Protein AF-A0A936DM92-F1 (afdb_monomer)

Structure (mmCIF, N/CA/C/O backbone):
data_AF-A0A936DM92-F1
#
_entry.id   AF-A0A936DM92-F1
#
loop_
_atom_site.group_PDB
_atom_site.id
_atom_site.type_symbol
_atom_site.label_atom_id
_atom_site.label_alt_id
_atom_site.label_comp_id
_atom_site.label_asym_id
_atom_site.label_entity_id
_atom_site.label_seq_id
_atom_site.pdbx_PDB_ins_code
_atom_site.Cartn_x
_atom_site.Cartn_y
_atom_site.Cartn_z
_atom_site.occupancy
_atom_site.B_iso_or_equiv
_atom_site.auth_seq_id
_atom_site.auth_comp_id
_atom_site.auth_asym_id
_atom_site.auth_atom_id
_atom_site.pdbx_PDB_model_num
ATOM 1 N N . MET A 1 1 ? 24.536 22.255 -44.953 1.00 41.00 1 MET A N 1
ATOM 2 C CA . MET A 1 1 ? 23.413 22.570 -44.044 1.00 41.00 1 MET A CA 1
ATOM 3 C C . MET A 1 1 ? 23.860 22.148 -42.650 1.00 41.00 1 MET A C 1
ATOM 5 O O . MET A 1 1 ? 24.510 21.116 -42.560 1.00 41.00 1 MET A O 1
ATOM 9 N N . LEU A 1 2 ? 23.683 22.980 -41.617 1.00 44.44 2 LEU A N 1
ATOM 10 C CA . LEU A 1 2 ? 24.044 22.601 -40.241 1.00 44.44 2 LEU A CA 1
ATOM 11 C C . LEU A 1 2 ? 22.983 21.617 -39.736 1.00 44.44 2 LEU A C 1
ATOM 13 O O . LEU A 1 2 ? 21.836 22.037 -39.623 1.00 44.44 2 LEU A O 1
ATOM 17 N N . ASN A 1 3 ? 23.376 20.375 -39.448 1.00 45.12 3 ASN A N 1
ATOM 18 C CA . ASN A 1 3 ? 22.525 19.378 -38.795 1.00 45.12 3 ASN A CA 1
ATOM 19 C C . ASN A 1 3 ? 22.126 19.897 -37.393 1.00 45.12 3 ASN A C 1
ATOM 21 O O . ASN A 1 3 ? 23.000 20.327 -36.626 1.00 45.12 3 ASN A O 1
ATOM 25 N N . ARG A 1 4 ? 20.821 19.974 -37.097 1.00 56.22 4 ARG A N 1
ATOM 26 C CA . ARG A 1 4 ? 20.273 20.549 -35.854 1.00 56.22 4 ARG A CA 1
ATOM 27 C C . ARG A 1 4 ? 19.995 19.473 -34.794 1.00 56.22 4 ARG A C 1
ATOM 29 O O . ARG A 1 4 ? 19.846 18.294 -35.065 1.00 56.22 4 ARG A O 1
ATOM 36 N N . THR A 1 5 ? 19.961 19.901 -33.531 1.00 52.19 5 THR A N 1
ATOM 37 C CA . THR A 1 5 ? 19.959 19.028 -32.347 1.00 52.19 5 THR A CA 1
ATOM 38 C C . THR A 1 5 ? 18.769 18.065 -32.295 1.00 52.19 5 THR A C 1
ATOM 40 O O . THR A 1 5 ? 17.614 18.490 -32.323 1.00 52.19 5 THR A O 1
ATOM 43 N N . LYS A 1 6 ? 19.070 16.781 -32.091 1.00 58.41 6 LYS A N 1
ATOM 44 C CA . LYS A 1 6 ? 18.095 15.720 -31.813 1.00 58.41 6 LYS A CA 1
ATOM 45 C C . LYS A 1 6 ? 17.469 15.875 -30.433 1.00 58.41 6 LYS A C 1
ATOM 47 O O . LYS A 1 6 ? 18.137 16.295 -29.485 1.00 58.41 6 LYS A O 1
ATOM 52 N N . ARG A 1 7 ? 16.212 15.460 -30.287 1.00 66.31 7 ARG A N 1
ATOM 53 C CA . ARG A 1 7 ? 15.551 15.326 -28.983 1.00 66.31 7 ARG A CA 1
ATOM 54 C C . ARG A 1 7 ? 14.610 14.130 -29.004 1.00 66.31 7 ARG A C 1
ATOM 56 O O . ARG A 1 7 ? 13.912 13.945 -29.994 1.00 66.31 7 ARG A O 1
ATOM 63 N N . ILE A 1 8 ? 14.589 13.377 -27.907 1.00 73.31 8 ILE A N 1
ATOM 64 C CA . ILE A 1 8 ? 13.548 12.381 -27.650 1.00 73.31 8 ILE A CA 1
ATOM 65 C C . ILE A 1 8 ? 12.355 13.120 -27.017 1.00 73.31 8 ILE A C 1
ATOM 67 O O . ILE A 1 8 ? 12.545 13.859 -26.047 1.00 73.31 8 ILE A O 1
ATOM 71 N N . SER A 1 9 ? 11.168 13.044 -27.624 1.00 66.25 9 SER A N 1
ATOM 72 C CA . SER A 1 9 ? 9.986 13.841 -27.254 1.00 66.25 9 SER A CA 1
ATOM 73 C C . SER A 1 9 ? 9.069 13.181 -26.233 1.00 66.25 9 SER A C 1
ATOM 75 O O . SER A 1 9 ? 8.319 13.900 -25.569 1.00 66.25 9 SER A O 1
ATOM 77 N N . ASP A 1 10 ? 9.153 11.864 -26.071 1.00 74.56 10 ASP A N 1
ATOM 78 C CA . ASP A 1 10 ? 8.270 11.135 -25.172 1.00 74.56 10 ASP A CA 1
ATOM 79 C C . ASP A 1 10 ? 8.708 11.235 -23.712 1.00 74.56 10 ASP A C 1
ATOM 81 O O . ASP A 1 10 ? 9.889 11.141 -23.357 1.00 74.56 10 ASP A O 1
ATOM 85 N N . THR A 1 11 ? 7.726 11.447 -22.836 1.00 75.06 11 THR A N 1
ATOM 86 C CA . THR A 1 11 ? 7.963 11.512 -21.393 1.00 75.06 11 THR A CA 1
ATOM 87 C C . THR A 1 11 ? 7.985 10.088 -20.843 1.00 75.06 11 THR A C 1
ATOM 89 O O . THR A 1 11 ? 7.002 9.370 -21.022 1.00 75.06 11 THR A O 1
ATOM 92 N N . PRO A 1 12 ? 9.066 9.659 -20.168 1.00 76.38 12 PRO A N 1
ATOM 93 C CA . PRO A 1 12 ? 9.111 8.340 -19.558 1.00 76.38 12 PRO A CA 1
ATOM 94 C C . PRO A 1 12 ? 7.960 8.154 -18.563 1.00 76.38 12 PRO A C 1
ATOM 96 O O . PRO A 1 12 ? 7.578 9.122 -17.892 1.00 76.38 12 PRO A O 1
ATOM 99 N N . PRO A 1 13 ? 7.412 6.934 -18.434 1.00 76.50 13 PRO A N 1
ATOM 100 C CA . PRO A 1 13 ? 6.386 6.664 -17.441 1.00 76.50 13 PRO A CA 1
ATOM 101 C C . PRO A 1 13 ? 6.895 7.010 -16.040 1.00 76.50 13 PRO A C 1
ATOM 103 O O . PRO A 1 13 ? 8.040 6.727 -15.682 1.00 76.50 13 PRO A O 1
ATOM 106 N N . SER A 1 14 ? 6.029 7.649 -15.259 1.00 70.31 14 SER A N 1
ATOM 107 C CA . SER A 1 14 ? 6.288 8.040 -13.878 1.00 70.31 14 SER A CA 1
ATOM 108 C C . SER A 1 14 ? 5.458 7.191 -12.913 1.00 70.31 14 SER A C 1
ATOM 110 O O . SER A 1 14 ? 4.356 6.753 -13.244 1.00 70.31 14 SER A O 1
ATOM 112 N N . GLY A 1 15 ? 5.998 6.961 -11.715 1.00 73.81 15 GLY A N 1
ATOM 113 C CA . GLY A 1 15 ? 5.378 6.134 -10.676 1.00 73.81 15 GLY A CA 1
ATOM 114 C C . GLY A 1 15 ? 6.013 4.751 -10.525 1.00 73.81 15 GLY A C 1
ATOM 115 O O . GLY A 1 15 ? 6.900 4.365 -11.289 1.00 73.81 15 GLY A O 1
ATOM 116 N N . ASP A 1 16 ? 5.564 4.027 -9.500 1.00 84.06 16 ASP A N 1
ATOM 117 C CA . ASP A 1 16 ? 6.044 2.682 -9.196 1.00 84.06 16 ASP A CA 1
ATOM 118 C C . ASP A 1 16 ? 5.316 1.640 -10.054 1.00 84.06 16 ASP A C 1
ATOM 120 O O . ASP A 1 16 ? 4.086 1.630 -10.144 1.00 84.06 16 ASP A O 1
ATOM 124 N N . LEU A 1 17 ? 6.074 0.726 -10.655 1.00 88.44 17 LEU A N 1
ATOM 125 C CA . LEU A 1 17 ? 5.535 -0.462 -11.311 1.00 88.44 17 LEU A CA 1
ATOM 126 C C . LEU A 1 17 ? 5.456 -1.623 -10.319 1.00 88.44 17 LEU A C 1
ATOM 128 O O . LEU A 1 17 ? 6.343 -1.811 -9.488 1.00 88.44 17 LEU A O 1
ATOM 132 N N . ALA A 1 18 ? 4.424 -2.456 -10.440 1.00 89.50 18 ALA A N 1
ATOM 133 C CA . ALA A 1 18 ? 4.361 -3.698 -9.679 1.00 89.50 18 ALA A CA 1
ATOM 134 C C . ALA A 1 18 ? 5.354 -4.734 -10.245 1.00 89.50 18 ALA A C 1
ATOM 136 O O . ALA A 1 18 ? 5.605 -4.748 -11.462 1.00 89.50 18 ALA A O 1
ATOM 137 N N . PRO A 1 19 ? 5.882 -5.648 -9.411 1.00 91.62 19 PRO A N 1
ATOM 138 C CA . PRO A 1 19 ? 6.659 -6.776 -9.895 1.00 91.62 19 PRO A CA 1
ATOM 139 C C . PRO A 1 19 ? 5.907 -7.605 -10.949 1.00 91.62 19 PRO A C 1
ATOM 141 O O . PRO A 1 19 ? 4.721 -7.888 -10.793 1.00 91.62 19 PRO A O 1
ATOM 144 N N . GLY A 1 20 ? 6.599 -7.995 -12.019 1.00 90.62 20 GLY A N 1
ATOM 145 C CA . GLY A 1 20 ? 6.046 -8.753 -13.149 1.00 90.62 20 GLY A CA 1
ATOM 146 C C . GLY A 1 20 ? 5.310 -7.906 -14.195 1.00 90.62 20 GLY A C 1
ATOM 147 O O . GLY A 1 20 ? 4.727 -8.458 -15.126 1.00 90.62 20 GLY A O 1
ATOM 148 N N . SER A 1 21 ? 5.332 -6.576 -14.067 1.00 90.69 21 SER A N 1
ATOM 149 C CA . SER A 1 21 ? 4.809 -5.679 -15.101 1.00 90.69 21 SER A CA 1
ATOM 150 C C . SER A 1 21 ? 5.738 -5.643 -16.318 1.00 90.69 21 SER A C 1
ATOM 152 O O . SER A 1 21 ? 6.958 -5.780 -16.211 1.00 90.69 21 SER A O 1
ATOM 154 N N . LEU A 1 22 ? 5.160 -5.409 -17.495 1.00 91.56 22 LEU A N 1
ATOM 155 C CA . LEU A 1 22 ? 5.924 -5.087 -18.693 1.00 91.56 22 LEU A CA 1
ATOM 156 C C . LEU A 1 22 ? 5.933 -3.573 -18.880 1.00 91.56 22 LEU A C 1
ATOM 158 O O . LEU A 1 22 ? 4.911 -2.981 -19.223 1.00 91.56 22 LEU A O 1
ATOM 162 N N . LEU A 1 23 ? 7.098 -2.963 -18.700 1.00 92.25 23 LEU A N 1
ATOM 163 C CA . LEU A 1 23 ? 7.341 -1.602 -19.143 1.00 92.25 23 LEU A CA 1
ATOM 164 C C . LEU A 1 23 ? 7.446 -1.588 -20.670 1.00 92.25 23 LEU A C 1
ATOM 166 O O . LEU A 1 23 ? 8.255 -2.327 -21.237 1.00 92.25 23 LEU A O 1
ATOM 170 N N . ARG A 1 24 ? 6.662 -0.717 -21.308 1.00 92.38 24 ARG A N 1
ATOM 171 C CA . ARG A 1 24 ? 6.846 -0.290 -22.697 1.00 92.38 24 ARG A CA 1
ATOM 172 C C . ARG A 1 24 ? 7.080 1.208 -22.718 1.00 92.38 24 ARG A C 1
ATOM 174 O O . ARG A 1 24 ? 6.394 1.940 -22.005 1.00 92.38 24 ARG A O 1
ATOM 181 N N . TYR A 1 25 ? 8.044 1.642 -23.509 1.00 91.94 25 TYR A N 1
ATOM 182 C CA . TYR A 1 25 ? 8.341 3.052 -23.696 1.00 91.94 25 TYR A CA 1
ATOM 183 C C . TYR A 1 25 ? 8.743 3.280 -25.145 1.00 91.94 25 TYR A C 1
ATOM 185 O O . TYR A 1 25 ? 9.612 2.570 -25.641 1.00 91.94 25 TYR A O 1
ATOM 193 N N . ASP A 1 26 ? 8.107 4.238 -25.806 1.00 89.94 26 ASP A N 1
ATOM 194 C CA . ASP A 1 26 ? 8.439 4.590 -27.179 1.00 89.94 26 ASP A CA 1
ATOM 195 C C . ASP A 1 26 ? 9.429 5.754 -27.172 1.00 89.94 26 ASP A C 1
ATOM 197 O O . ASP A 1 26 ? 9.157 6.830 -26.638 1.00 89.94 26 ASP A O 1
ATOM 201 N N . ALA A 1 27 ? 10.636 5.520 -27.676 1.00 89.62 27 ALA A N 1
ATOM 202 C CA . ALA A 1 27 ? 11.654 6.553 -27.741 1.00 89.62 27 ALA A CA 1
ATOM 203 C C . ALA A 1 27 ? 11.490 7.352 -29.036 1.00 89.62 27 ALA A C 1
ATOM 205 O O . ALA A 1 27 ? 12.261 7.181 -29.972 1.00 89.62 27 ALA A O 1
ATOM 206 N N . ASP A 1 28 ? 10.528 8.268 -29.074 1.00 86.00 28 ASP A N 1
ATOM 207 C CA . ASP A 1 28 ? 10.310 9.107 -30.252 1.00 86.00 28 ASP A CA 1
ATOM 208 C C . ASP A 1 28 ? 11.397 10.175 -30.388 1.00 86.00 28 ASP A C 1
ATOM 210 O O . ASP A 1 28 ? 11.374 11.194 -29.694 1.00 86.00 28 ASP A O 1
ATOM 214 N N . ALA A 1 29 ? 12.364 9.975 -31.285 1.00 88.31 29 ALA A N 1
ATOM 215 C CA . ALA A 1 29 ? 13.338 11.001 -31.638 1.00 88.31 29 ALA A CA 1
ATOM 216 C C . ALA A 1 29 ? 12.956 11.731 -32.931 1.00 88.31 29 ALA A C 1
ATOM 218 O O . ALA A 1 29 ? 12.557 11.128 -33.923 1.00 88.31 29 ALA A O 1
ATOM 219 N N . ILE A 1 30 ? 13.142 13.051 -32.931 1.00 82.38 30 ILE A N 1
ATOM 220 C CA . ILE A 1 30 ? 12.912 13.893 -34.108 1.00 82.38 30 ILE A CA 1
ATOM 221 C C . ILE A 1 30 ? 14.258 14.355 -34.660 1.00 82.38 30 ILE A C 1
ATOM 223 O O . ILE A 1 30 ? 15.052 14.974 -33.942 1.00 82.38 30 ILE A O 1
ATOM 227 N N . ASP A 1 31 ? 14.478 14.082 -35.943 1.00 84.62 31 ASP A N 1
ATOM 228 C CA . ASP A 1 31 ? 15.549 14.663 -36.742 1.00 84.62 31 ASP A CA 1
ATOM 229 C C . ASP A 1 31 ? 14.972 15.740 -37.685 1.00 84.62 31 ASP A C 1
ATOM 231 O O . ASP A 1 31 ? 14.107 15.420 -38.504 1.00 84.62 31 ASP A O 1
ATOM 235 N N . PRO A 1 32 ? 15.376 17.018 -37.566 1.00 81.62 32 PRO A N 1
ATOM 236 C CA . PRO A 1 32 ? 14.839 18.101 -38.398 1.00 81.62 32 PRO A CA 1
ATOM 237 C C . PRO A 1 32 ? 15.129 17.963 -39.897 1.00 81.62 32 PRO A C 1
ATOM 239 O O . PRO A 1 32 ? 14.405 18.533 -40.716 1.00 81.62 32 PRO A O 1
ATOM 242 N N . GLU A 1 33 ? 16.192 17.249 -40.250 1.00 87.06 33 GLU A N 1
ATOM 243 C CA . GLU A 1 33 ? 16.644 17.002 -41.613 1.00 87.06 33 GLU A CA 1
ATOM 244 C C . GLU A 1 33 ? 15.980 15.757 -42.232 1.00 87.06 33 GLU A C 1
ATOM 246 O O . GLU A 1 33 ? 15.996 15.596 -43.454 1.00 87.06 33 GLU A O 1
ATOM 251 N N . GLY A 1 34 ? 15.316 14.937 -41.411 1.00 82.88 34 GLY A N 1
ATOM 252 C CA . GLY A 1 34 ? 14.619 13.719 -41.820 1.00 82.88 34 GLY A CA 1
ATOM 253 C C . GLY A 1 34 ? 15.540 12.510 -41.981 1.00 82.88 34 GLY A C 1
ATOM 254 O O . GLY A 1 34 ? 15.155 11.542 -42.641 1.00 82.88 34 GLY A O 1
ATOM 255 N N . ASP A 1 35 ? 16.745 12.555 -41.406 1.00 88.25 35 ASP A N 1
ATOM 256 C CA . ASP A 1 35 ? 17.675 11.433 -41.419 1.00 88.25 35 ASP A CA 1
ATOM 257 C C . ASP A 1 35 ? 17.122 10.244 -40.623 1.00 88.25 35 ASP A C 1
ATOM 259 O O . ASP A 1 35 ? 16.449 10.393 -39.600 1.00 88.25 35 ASP A O 1
ATOM 263 N N . VAL A 1 36 ? 17.460 9.029 -41.072 1.00 88.62 36 VAL A N 1
ATOM 264 C CA . VAL A 1 36 ? 17.125 7.802 -40.339 1.00 88.62 36 VAL A CA 1
ATOM 265 C C . VAL A 1 36 ? 17.818 7.819 -38.979 1.00 88.62 36 VAL A C 1
ATOM 267 O O . VAL A 1 36 ? 19.028 8.046 -38.880 1.00 88.62 36 VAL A O 1
ATOM 270 N N . ILE A 1 37 ? 17.042 7.524 -37.940 1.00 92.50 37 ILE A N 1
ATOM 271 C CA . ILE A 1 37 ? 17.512 7.428 -36.563 1.00 92.50 37 ILE A CA 1
ATOM 272 C C . ILE A 1 37 ? 17.623 5.956 -36.175 1.00 92.50 37 ILE A C 1
ATOM 274 O O . ILE A 1 37 ? 16.747 5.151 -36.477 1.00 92.50 37 ILE A O 1
ATOM 278 N N . SER A 1 38 ? 18.712 5.619 -35.491 1.00 95.12 38 SER A N 1
ATOM 279 C CA . SER A 1 38 ? 18.924 4.325 -34.851 1.00 95.12 38 SER A CA 1
ATOM 280 C C . SER A 1 38 ? 18.929 4.467 -33.331 1.00 95.12 38 SER A C 1
ATOM 282 O O . SER A 1 38 ? 19.507 5.416 -32.788 1.00 95.12 38 SER A O 1
ATOM 284 N N . TYR A 1 39 ? 18.308 3.511 -32.645 1.00 96.19 39 TYR A N 1
ATOM 285 C CA . TYR A 1 39 ? 18.178 3.503 -31.189 1.00 96.19 39 TYR A CA 1
ATOM 286 C C . TYR A 1 39 ? 19.064 2.443 -30.537 1.00 96.19 39 TYR A C 1
ATOM 288 O O . TYR A 1 39 ? 19.290 1.360 -31.075 1.00 96.19 39 TYR A O 1
ATOM 296 N N . SER A 1 40 ? 19.587 2.755 -29.351 1.00 97.12 40 SER A N 1
ATOM 297 C CA . SER A 1 40 ? 20.397 1.826 -28.556 1.00 97.12 40 SER A CA 1
ATOM 298 C C . SER A 1 40 ? 20.279 2.112 -27.059 1.00 97.12 40 SER A C 1
ATOM 300 O O . SER A 1 40 ? 20.030 3.247 -26.651 1.00 97.12 40 SER A O 1
ATOM 302 N N . LEU A 1 41 ? 20.489 1.085 -26.234 1.00 97.19 41 LEU A N 1
ATOM 303 C CA . LEU A 1 41 ? 20.583 1.222 -24.780 1.00 97.19 41 LEU A CA 1
ATOM 304 C C . LEU A 1 41 ? 22.038 1.487 -24.382 1.00 97.19 41 LEU A C 1
ATOM 306 O O . LEU A 1 41 ? 22.922 0.686 -24.675 1.00 97.19 41 LEU A O 1
ATOM 310 N N . LEU A 1 42 ? 22.280 2.598 -23.689 1.00 96.75 42 LEU A N 1
ATOM 311 C CA . LEU A 1 42 ? 23.578 2.914 -23.081 1.00 96.75 42 LEU A CA 1
ATOM 312 C C . LEU A 1 42 ? 23.709 2.322 -21.677 1.00 96.75 42 LEU A C 1
ATOM 314 O O . LEU A 1 42 ? 24.793 1.933 -21.252 1.00 96.75 42 LEU A O 1
ATOM 318 N N . SER A 1 43 ? 22.599 2.280 -20.947 1.00 95.12 43 SER A N 1
ATOM 319 C CA . SER A 1 43 ? 22.494 1.670 -19.628 1.00 95.12 43 SER A CA 1
ATOM 320 C C . SER A 1 43 ? 21.089 1.121 -19.486 1.00 95.12 43 SER A C 1
ATOM 322 O O . SER A 1 43 ? 20.127 1.820 -19.801 1.00 95.12 43 SER A O 1
ATOM 324 N N . ALA A 1 44 ? 20.963 -0.132 -19.071 1.00 95.06 44 ALA A N 1
ATOM 325 C CA . ALA A 1 44 ? 19.670 -0.748 -18.853 1.00 95.06 44 ALA A CA 1
ATOM 326 C C . ALA A 1 44 ? 19.804 -1.946 -17.904 1.00 95.06 44 ALA A C 1
ATOM 328 O O . ALA A 1 44 ? 20.871 -2.568 -17.845 1.00 95.06 44 ALA A O 1
ATOM 329 N N . PRO A 1 45 ? 18.737 -2.292 -17.169 1.00 94.50 45 PRO A N 1
ATOM 330 C CA . PRO A 1 45 ? 18.691 -3.532 -16.413 1.00 94.50 45 PRO A CA 1
ATOM 331 C C . PRO A 1 45 ? 18.756 -4.761 -17.324 1.00 94.50 45 PRO A C 1
ATOM 333 O O . PRO A 1 45 ? 18.397 -4.719 -18.503 1.00 94.50 45 PRO A O 1
ATOM 336 N N . ALA A 1 46 ? 19.188 -5.888 -16.755 1.00 91.94 46 ALA A N 1
ATOM 337 C CA . ALA A 1 46 ? 19.194 -7.161 -17.464 1.00 91.94 46 ALA A CA 1
ATOM 338 C C . ALA A 1 46 ? 17.778 -7.515 -17.955 1.00 91.94 46 ALA A C 1
ATOM 340 O O . ALA A 1 46 ? 16.815 -7.446 -17.194 1.00 91.94 46 ALA A O 1
ATOM 341 N N . GLY A 1 47 ? 17.665 -7.904 -19.228 1.00 89.94 47 GLY A N 1
ATOM 342 C CA . GLY A 1 47 ? 16.386 -8.247 -19.857 1.00 89.94 47 GLY A CA 1
ATOM 343 C C . GLY A 1 47 ? 15.608 -7.062 -20.438 1.00 89.94 47 GLY A C 1
ATOM 344 O O . GLY A 1 47 ? 14.537 -7.280 -20.998 1.00 89.94 47 GLY A O 1
ATOM 345 N N . ALA A 1 48 ? 16.124 -5.833 -20.344 1.00 96.00 48 ALA A N 1
ATOM 346 C CA . ALA A 1 48 ? 15.622 -4.727 -21.150 1.00 96.00 48 ALA A CA 1
ATOM 347 C C . ALA A 1 48 ? 16.095 -4.856 -22.605 1.00 96.00 48 ALA A C 1
ATOM 349 O O . ALA A 1 48 ? 17.216 -5.296 -22.874 1.00 96.00 48 ALA A O 1
ATOM 350 N N . SER A 1 49 ? 15.252 -4.441 -23.543 1.00 97.00 49 SER A N 1
ATOM 351 C CA . SER A 1 49 ? 15.574 -4.386 -24.968 1.00 97.00 49 SER A CA 1
ATOM 352 C C . SER A 1 49 ? 14.994 -3.126 -25.597 1.00 97.00 49 SER A C 1
ATOM 354 O O . SER A 1 49 ? 14.067 -2.537 -25.044 1.00 97.00 49 SER A O 1
ATOM 356 N N . ILE A 1 50 ? 15.558 -2.701 -26.725 1.00 97.56 50 ILE A N 1
ATOM 357 C CA . ILE A 1 50 ? 15.017 -1.619 -27.546 1.00 97.56 50 ILE A CA 1
ATOM 358 C C . ILE A 1 50 ? 15.062 -2.044 -29.008 1.00 97.56 50 ILE A C 1
ATOM 360 O O . ILE A 1 50 ? 16.070 -2.603 -29.453 1.00 97.56 50 ILE A O 1
ATOM 364 N N . ASP A 1 51 ? 13.988 -1.798 -29.748 1.00 97.44 51 ASP A N 1
ATOM 365 C CA . ASP A 1 51 ? 14.013 -1.934 -31.198 1.00 97.44 51 ASP A CA 1
ATOM 366 C C . ASP A 1 51 ? 14.827 -0.780 -31.797 1.00 97.44 51 ASP A C 1
ATOM 368 O O . ASP A 1 51 ? 14.543 0.398 -31.576 1.00 97.44 51 ASP A O 1
ATOM 372 N N . ALA A 1 52 ? 15.874 -1.117 -32.550 1.00 96.12 52 ALA A N 1
ATOM 373 C CA . ALA A 1 52 ? 16.809 -0.130 -33.079 1.00 96.12 52 ALA A CA 1
ATOM 374 C C . ALA A 1 52 ? 16.204 0.781 -34.161 1.00 96.12 52 ALA A C 1
ATOM 376 O O . ALA A 1 52 ? 16.814 1.799 -34.474 1.00 96.12 52 ALA A O 1
ATOM 377 N N . THR A 1 53 ? 15.053 0.422 -34.736 1.00 93.88 53 THR A N 1
ATOM 378 C CA . THR A 1 53 ? 14.383 1.163 -35.815 1.00 93.88 53 THR A CA 1
ATOM 379 C C . THR A 1 53 ? 13.177 1.933 -35.298 1.00 93.88 53 THR A C 1
ATOM 381 O O . THR A 1 53 ? 12.997 3.088 -35.672 1.00 93.88 53 THR A O 1
ATOM 384 N N . THR A 1 54 ? 12.353 1.308 -34.453 1.00 92.06 54 THR A N 1
ATOM 385 C CA . THR A 1 54 ? 11.137 1.952 -33.935 1.00 92.06 54 THR A CA 1
ATOM 386 C C . THR A 1 54 ? 11.392 2.760 -32.673 1.00 92.06 54 THR A C 1
ATOM 388 O O . THR A 1 54 ? 10.669 3.710 -32.435 1.00 92.06 54 THR A O 1
ATOM 391 N N . GLY A 1 55 ? 12.423 2.427 -31.889 1.00 93.19 55 GLY A N 1
ATOM 392 C CA . GLY A 1 55 ? 12.646 3.045 -30.582 1.00 93.19 55 GLY A CA 1
ATOM 393 C C . GLY A 1 55 ? 11.818 2.415 -29.460 1.00 93.19 55 GLY A C 1
ATOM 394 O O . GLY A 1 55 ? 11.923 2.859 -28.317 1.00 93.19 55 GLY A O 1
ATOM 395 N N . GLU A 1 56 ? 11.062 1.346 -29.741 1.00 94.69 56 GLU A N 1
ATOM 396 C CA . GLU A 1 56 ? 10.249 0.668 -28.732 1.00 94.69 56 GLU A CA 1
ATOM 397 C C . GLU A 1 56 ? 11.145 -0.056 -27.715 1.00 94.69 56 GLU A C 1
ATOM 399 O O . GLU A 1 56 ? 11.747 -1.097 -27.996 1.00 94.69 56 GLU A O 1
ATOM 404 N N . LEU A 1 57 ? 11.219 0.493 -26.505 1.00 95.25 57 LEU A N 1
ATOM 405 C CA . LEU A 1 57 ? 11.849 -0.118 -25.346 1.00 95.25 57 LEU A CA 1
ATOM 406 C C . LEU A 1 57 ? 10.866 -1.049 -24.639 1.00 95.25 57 LEU A C 1
ATOM 408 O O . LEU A 1 57 ? 9.737 -0.670 -24.325 1.00 95.25 57 LEU A O 1
ATOM 412 N N . THR A 1 58 ? 11.339 -2.243 -24.283 1.00 95.62 58 THR A N 1
ATOM 413 C CA . THR A 1 58 ? 10.614 -3.182 -23.423 1.00 95.62 58 THR A CA 1
ATOM 414 C C . THR A 1 58 ? 11.472 -3.641 -22.250 1.00 95.62 58 THR A C 1
ATOM 416 O O . THR A 1 58 ? 12.668 -3.898 -22.398 1.00 95.62 58 THR A O 1
ATOM 419 N N . PHE A 1 59 ? 10.868 -3.763 -21.066 1.00 95.00 59 PHE A N 1
ATOM 420 C CA . PHE A 1 59 ? 11.540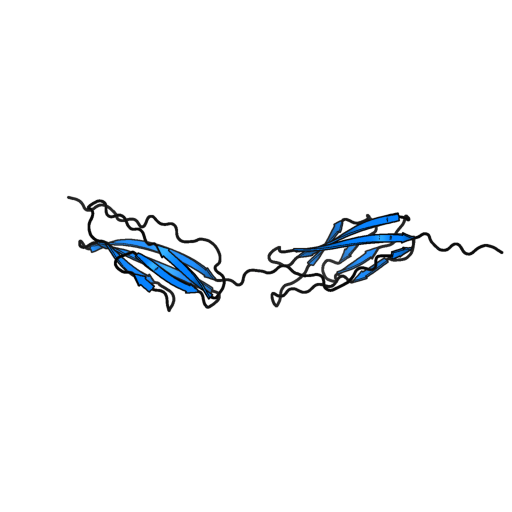 -4.283 -19.874 1.00 95.00 59 PHE A CA 1
ATOM 421 C C . PHE A 1 59 ? 10.555 -4.988 -18.927 1.00 95.00 59 PHE A C 1
ATOM 423 O O . PHE A 1 59 ? 9.529 -4.426 -18.554 1.00 95.00 59 PHE A O 1
ATOM 430 N N . GLN A 1 60 ? 10.871 -6.224 -18.528 1.00 93.88 60 GLN A N 1
ATOM 431 C CA . GLN A 1 60 ? 10.082 -7.013 -17.571 1.00 93.88 60 GLN A CA 1
ATOM 432 C C . GLN A 1 60 ? 10.534 -6.729 -16.130 1.00 93.88 60 GLN A C 1
ATOM 434 O O . GLN A 1 60 ? 11.647 -7.089 -15.741 1.00 93.88 60 GLN A O 1
ATOM 439 N N . THR A 1 61 ? 9.669 -6.128 -15.313 1.00 91.94 61 THR A N 1
ATOM 440 C CA . THR A 1 61 ? 9.987 -5.670 -13.951 1.00 91.94 61 THR A CA 1
ATOM 441 C C . THR A 1 61 ? 9.823 -6.773 -12.906 1.00 91.94 61 THR A C 1
ATOM 443 O O . THR A 1 61 ? 9.057 -6.642 -11.963 1.00 91.94 61 THR A O 1
ATOM 446 N N . ASN A 1 62 ? 10.502 -7.910 -13.056 1.00 89.44 62 ASN A N 1
ATOM 447 C CA . ASN A 1 62 ? 10.247 -9.090 -12.209 1.00 89.44 62 ASN A CA 1
ATOM 448 C C . ASN A 1 62 ? 10.649 -8.932 -10.735 1.00 89.44 62 ASN A C 1
ATOM 450 O O . ASN A 1 62 ? 10.155 -9.675 -9.887 1.00 89.44 62 ASN A O 1
ATOM 454 N N . THR A 1 63 ? 11.557 -8.008 -10.422 1.00 91.12 63 THR A N 1
ATOM 455 C CA . THR A 1 63 ? 12.058 -7.802 -9.062 1.00 91.12 63 THR A CA 1
ATOM 456 C C . THR A 1 63 ? 11.829 -6.371 -8.592 1.00 91.12 63 THR A C 1
ATOM 458 O O . THR A 1 63 ? 11.763 -5.438 -9.385 1.00 91.12 63 THR A O 1
ATOM 461 N N . VAL A 1 64 ? 11.652 -6.218 -7.278 1.00 92.25 64 VAL A N 1
ATOM 462 C CA . VAL A 1 64 ? 11.571 -4.909 -6.621 1.00 92.25 64 VAL A CA 1
ATOM 463 C C . VAL A 1 64 ? 12.937 -4.236 -6.699 1.00 92.25 64 VAL A C 1
ATOM 465 O O . VAL A 1 64 ? 13.963 -4.879 -6.466 1.00 92.25 64 VAL A O 1
ATOM 468 N N . GLY A 1 65 ? 12.951 -2.940 -6.989 1.00 92.19 65 GLY A N 1
ATOM 469 C CA . GLY A 1 65 ? 14.180 -2.167 -7.071 1.00 92.19 65 GLY A CA 1
ATOM 470 C C . GLY A 1 65 ? 14.022 -0.872 -7.851 1.00 92.19 65 GLY A C 1
ATOM 471 O O . GLY A 1 65 ? 12.984 -0.596 -8.445 1.00 92.19 65 GLY A O 1
ATOM 472 N N . LEU A 1 66 ? 15.092 -0.083 -7.851 1.00 93.19 66 LEU A N 1
ATOM 473 C CA . LEU A 1 66 ? 15.213 1.106 -8.682 1.00 93.19 66 LEU A CA 1
ATOM 474 C C . LEU A 1 66 ? 16.124 0.787 -9.869 1.00 93.19 66 LEU A C 1
ATOM 476 O O . LEU A 1 66 ? 17.273 0.384 -9.682 1.00 93.19 66 LEU A O 1
ATOM 480 N N . TYR A 1 67 ? 15.617 0.979 -11.082 1.00 93.62 67 TYR A N 1
ATOM 481 C CA . TYR A 1 67 ? 16.325 0.676 -12.321 1.00 93.62 67 TYR A CA 1
ATOM 482 C C . TYR A 1 67 ? 16.600 1.944 -13.106 1.00 93.62 67 TYR A C 1
ATOM 484 O O . TYR A 1 67 ? 15.690 2.727 -13.360 1.00 93.62 67 TYR A O 1
ATOM 492 N N . THR A 1 68 ? 17.841 2.119 -13.541 1.00 94.31 68 THR A N 1
ATOM 493 C CA . THR A 1 68 ? 18.226 3.221 -14.423 1.00 94.31 68 THR A CA 1
ATOM 494 C C . THR A 1 68 ? 18.233 2.738 -15.864 1.00 94.31 68 THR A C 1
ATOM 496 O O . THR A 1 68 ? 18.826 1.702 -16.172 1.00 94.31 68 THR A O 1
ATOM 499 N N . LEU A 1 69 ? 17.597 3.505 -16.745 1.00 94.81 69 LEU A N 1
ATOM 500 C CA . LEU A 1 69 ? 17.616 3.302 -18.186 1.00 94.81 69 LEU A CA 1
ATOM 501 C C . LEU A 1 69 ? 18.172 4.550 -18.867 1.00 94.81 69 LEU A C 1
ATOM 503 O O . LEU A 1 69 ? 17.921 5.674 -18.437 1.00 94.81 69 LEU A O 1
ATOM 507 N N . SER A 1 70 ? 18.949 4.345 -19.922 1.00 95.50 70 SER A N 1
ATOM 508 C CA . SER A 1 70 ? 19.515 5.403 -20.748 1.00 95.50 70 SER A CA 1
ATOM 509 C C . SER A 1 70 ? 19.473 4.976 -22.205 1.00 95.50 70 SER A C 1
ATOM 511 O O . SER A 1 70 ? 20.091 3.977 -22.584 1.00 95.50 70 SER A O 1
ATOM 513 N N . ILE A 1 71 ? 18.723 5.726 -23.005 1.00 95.44 71 ILE A N 1
ATOM 514 C CA . ILE A 1 71 ? 18.497 5.480 -24.427 1.00 95.44 71 ILE A CA 1
ATOM 515 C C . ILE A 1 71 ? 19.287 6.506 -25.225 1.00 95.44 71 ILE A C 1
ATOM 517 O O . ILE A 1 71 ? 19.310 7.689 -24.883 1.00 95.44 71 ILE A O 1
ATOM 521 N N . ARG A 1 72 ? 19.908 6.054 -26.313 1.00 95.31 72 ARG A N 1
ATOM 522 C CA . ARG A 1 72 ? 20.564 6.901 -27.305 1.00 95.31 72 ARG A CA 1
ATOM 523 C C . ARG A 1 72 ? 19.858 6.784 -28.646 1.00 95.31 72 ARG A C 1
ATOM 525 O O . ARG A 1 72 ? 19.718 5.677 -29.155 1.00 95.31 72 ARG A O 1
ATOM 532 N N . ALA A 1 73 ? 19.533 7.934 -29.226 1.00 95.00 73 ALA A N 1
ATOM 533 C CA . ALA A 1 73 ? 19.093 8.096 -30.607 1.00 95.00 73 ALA A CA 1
ATOM 534 C C . ALA A 1 73 ? 20.250 8.678 -31.435 1.00 95.00 73 ALA A C 1
AT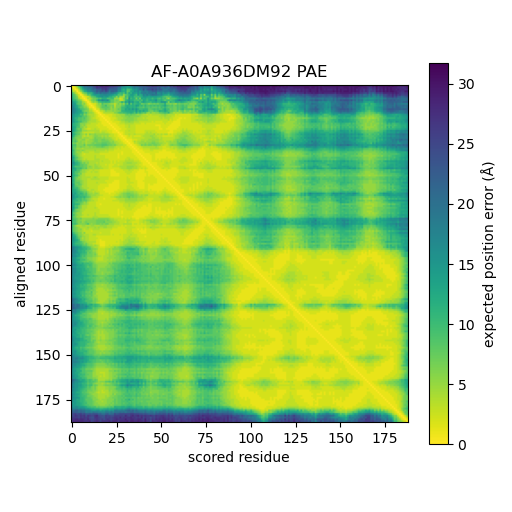OM 536 O O . ALA A 1 73 ? 20.782 9.728 -31.071 1.00 95.00 73 ALA A O 1
ATOM 537 N N . LEU A 1 74 ? 20.663 8.002 -32.508 1.00 94.00 74 LEU A N 1
ATOM 538 C CA . LEU A 1 74 ? 21.823 8.326 -33.350 1.00 94.00 74 LEU A CA 1
ATOM 539 C C . LEU A 1 74 ? 21.405 8.432 -34.823 1.00 94.00 74 LEU A C 1
ATOM 541 O O . LEU A 1 74 ? 20.766 7.510 -35.321 1.00 94.00 74 LEU A O 1
ATOM 545 N N . ASP A 1 75 ? 21.803 9.492 -35.533 1.00 91.94 75 ASP A N 1
ATOM 546 C CA . ASP A 1 75 ? 21.640 9.542 -36.999 1.00 91.94 75 ASP A CA 1
ATOM 5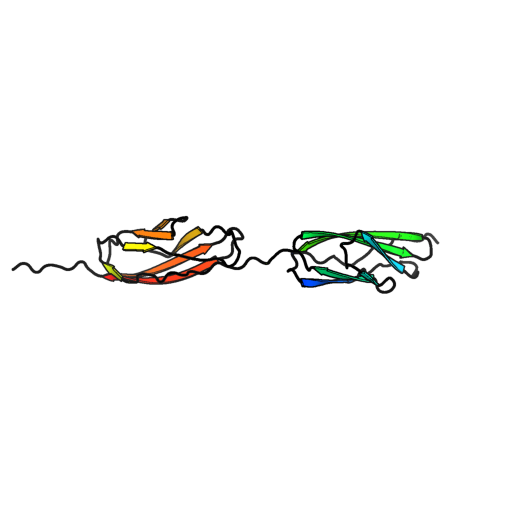47 C C . ASP A 1 75 ? 22.811 8.946 -37.775 1.00 91.94 75 ASP A C 1
ATOM 549 O O . ASP A 1 75 ? 23.887 8.663 -37.243 1.00 91.94 75 ASP A O 1
ATOM 553 N N . ALA A 1 76 ? 22.598 8.847 -39.086 1.00 87.88 76 ALA A N 1
ATOM 554 C CA . ALA A 1 76 ? 23.595 8.481 -40.076 1.00 87.88 76 ALA A CA 1
ATOM 555 C C . ALA A 1 76 ? 24.831 9.407 -40.122 1.00 87.88 76 ALA A C 1
ATOM 557 O O . ALA A 1 76 ? 25.872 8.988 -40.630 1.00 87.88 76 ALA A O 1
ATOM 558 N N . THR A 1 77 ? 24.758 10.639 -39.604 1.00 88.44 77 THR A N 1
ATOM 559 C CA . THR A 1 77 ? 25.883 11.595 -39.588 1.00 88.44 77 THR A CA 1
ATOM 560 C C . THR A 1 77 ? 26.746 11.502 -38.325 1.00 88.44 77 THR A C 1
ATOM 562 O O . THR A 1 77 ? 27.841 12.065 -38.281 1.00 88.44 77 THR A O 1
ATOM 565 N N . GLY A 1 78 ? 26.285 10.771 -37.307 1.00 86.88 78 GLY A N 1
ATOM 566 C CA . GLY A 1 78 ? 26.977 10.559 -36.040 1.00 86.88 78 GLY A CA 1
ATOM 567 C C . GLY A 1 78 ? 26.503 11.440 -34.878 1.00 86.88 78 GLY A C 1
ATOM 568 O O . GLY A 1 78 ? 27.019 11.282 -33.767 1.00 86.88 78 GLY A O 1
ATOM 569 N N . LEU A 1 79 ? 25.533 12.341 -35.078 1.00 90.19 79 LEU A N 1
ATOM 570 C CA . LEU A 1 79 ? 24.961 13.130 -33.983 1.00 90.19 79 LEU A CA 1
ATOM 571 C C . LEU A 1 79 ? 23.995 12.281 -33.158 1.00 90.19 79 LEU A C 1
ATOM 573 O O . LEU A 1 79 ? 23.235 11.474 -33.694 1.00 90.19 79 LEU A O 1
ATOM 577 N N . SER A 1 80 ? 23.986 12.486 -31.838 1.00 91.31 80 SER A N 1
ATOM 578 C CA . SER A 1 80 ? 23.084 11.749 -30.953 1.00 91.31 80 SER A CA 1
ATOM 579 C C . SER A 1 80 ? 22.437 12.581 -29.859 1.00 91.31 80 SER A C 1
ATOM 581 O O . SER A 1 80 ? 23.062 13.489 -29.315 1.00 91.31 80 SER A O 1
ATOM 583 N N . ALA A 1 81 ? 21.219 12.186 -29.490 1.00 91.75 81 ALA A N 1
ATOM 584 C CA . ALA A 1 81 ? 20.550 12.578 -28.255 1.00 91.75 81 ALA A CA 1
ATOM 585 C C . ALA A 1 81 ? 20.524 11.407 -27.272 1.00 91.75 81 ALA A C 1
ATOM 587 O O . ALA A 1 81 ? 20.500 10.244 -27.677 1.00 91.75 81 ALA A O 1
ATOM 588 N N . VAL A 1 82 ? 20.521 11.732 -25.980 1.00 92.50 82 VAL A N 1
ATOM 589 C CA . VAL A 1 82 ? 20.433 10.758 -24.892 1.00 92.50 82 VAL A CA 1
ATOM 590 C C . VAL A 1 82 ? 19.326 11.175 -23.937 1.00 92.50 82 VAL A C 1
ATOM 592 O O . VAL A 1 82 ? 19.248 12.345 -23.561 1.00 92.50 82 VAL A O 1
ATOM 595 N N . GLN A 1 83 ? 18.511 10.213 -23.516 1.00 91.62 83 GLN A N 1
ATOM 596 C CA . GLN A 1 83 ? 17.528 10.395 -22.456 1.00 91.62 83 GLN A CA 1
ATOM 597 C C . GLN A 1 83 ? 17.701 9.303 -21.413 1.00 91.62 83 GLN A C 1
ATOM 599 O O . GLN A 1 83 ? 17.676 8.113 -21.725 1.00 91.62 83 GLN A O 1
ATOM 604 N N . GLY A 1 84 ? 17.896 9.734 -20.170 1.00 91.88 84 GLY A N 1
ATOM 605 C CA . GLY A 1 84 ? 17.974 8.859 -19.013 1.00 91.88 84 GLY A CA 1
ATOM 606 C C . GLY A 1 84 ? 16.752 9.021 -18.125 1.00 91.88 84 GLY A C 1
ATOM 607 O O . GLY A 1 84 ? 16.247 10.133 -17.960 1.00 91.88 84 GLY A O 1
ATOM 608 N N . PHE A 1 85 ? 16.300 7.922 -17.536 1.00 92.44 85 PHE A N 1
ATOM 609 C CA . PHE A 1 85 ? 15.232 7.916 -16.545 1.00 92.44 85 PHE A CA 1
ATOM 610 C C . PHE A 1 85 ? 15.378 6.739 -15.586 1.00 92.44 85 PHE A C 1
ATOM 612 O O . PHE A 1 85 ? 16.137 5.797 -15.825 1.00 92.44 85 PHE A O 1
ATOM 619 N N . THR A 1 86 ? 14.651 6.815 -14.477 1.00 93.00 86 THR A N 1
ATOM 620 C CA . THR A 1 86 ? 14.589 5.751 -13.481 1.00 93.00 86 THR A CA 1
ATOM 621 C C . THR A 1 86 ? 13.193 5.166 -13.416 1.00 93.00 86 THR A C 1
ATOM 623 O O . THR A 1 86 ? 12.211 5.903 -13.449 1.00 93.00 86 THR A O 1
ATOM 626 N N . VAL A 1 87 ? 13.124 3.853 -13.258 1.00 91.94 87 VAL A N 1
ATOM 627 C CA . VAL A 1 87 ? 11.894 3.097 -13.045 1.00 91.94 87 VAL A CA 1
ATOM 628 C C . VAL A 1 87 ? 11.979 2.479 -11.665 1.00 91.94 87 VAL A C 1
ATOM 630 O O . VAL A 1 87 ? 12.895 1.707 -11.379 1.00 91.94 87 VAL A O 1
ATOM 633 N N . SER A 1 88 ? 11.042 2.846 -10.804 1.00 91.81 88 SER A N 1
ATOM 634 C CA . SER A 1 88 ? 10.888 2.229 -9.496 1.00 91.81 88 SER A CA 1
ATOM 635 C C . SER A 1 88 ? 9.921 1.059 -9.629 1.00 91.81 88 SER A C 1
ATOM 637 O O . SER A 1 88 ? 8.870 1.175 -10.257 1.00 91.81 88 SER A O 1
ATOM 639 N N . VAL A 1 89 ? 10.304 -0.092 -9.092 1.00 92.31 89 VAL A N 1
ATOM 640 C CA . VAL A 1 89 ? 9.464 -1.283 -9.024 1.00 92.31 89 VAL A CA 1
ATOM 641 C C . VAL A 1 89 ? 9.261 -1.592 -7.558 1.00 92.31 89 VAL A C 1
ATOM 643 O O . VAL A 1 89 ? 10.222 -1.905 -6.855 1.00 92.31 89 VAL A O 1
ATOM 646 N N . ALA A 1 90 ? 8.021 -1.507 -7.099 1.00 90.12 90 ALA A N 1
ATOM 647 C CA . ALA A 1 90 ? 7.655 -1.687 -5.705 1.00 90.12 90 ALA A CA 1
ATOM 648 C C . ALA A 1 90 ? 6.387 -2.531 -5.604 1.00 90.12 90 ALA A C 1
ATOM 650 O O . ALA A 1 90 ? 5.547 -2.538 -6.502 1.00 90.12 90 ALA A O 1
ATOM 651 N N . ILE A 1 91 ? 6.250 -3.269 -4.504 1.00 87.19 91 ILE A N 1
ATOM 652 C CA . ILE A 1 91 ? 4.997 -3.963 -4.204 1.00 87.19 91 ILE A CA 1
ATOM 653 C C . ILE A 1 91 ? 3.976 -2.886 -3.818 1.00 87.19 91 ILE A C 1
ATOM 655 O O . ILE A 1 91 ? 4.253 -2.125 -2.890 1.00 87.19 91 ILE A O 1
ATOM 659 N N . PRO A 1 92 ? 2.823 -2.791 -4.507 1.00 87.19 92 PRO A N 1
ATOM 660 C CA . PRO A 1 92 ? 1.784 -1.850 -4.117 1.00 87.19 92 PRO A CA 1
ATOM 661 C C . PRO A 1 92 ? 1.298 -2.150 -2.700 1.00 87.19 92 PRO A C 1
ATOM 663 O O . PRO A 1 92 ? 0.976 -3.298 -2.390 1.00 87.19 92 PRO A O 1
ATOM 666 N N . ASN A 1 93 ? 1.220 -1.112 -1.872 1.00 91.19 93 ASN A N 1
ATOM 667 C CA . ASN A 1 93 ? 0.711 -1.227 -0.513 1.00 91.19 93 ASN A CA 1
ATOM 668 C C . ASN A 1 93 ? -0.769 -1.632 -0.512 1.00 91.19 93 ASN A C 1
ATOM 670 O O . ASN A 1 93 ? -1.575 -1.084 -1.273 1.00 91.19 93 ASN A O 1
ATOM 674 N N . ARG A 1 94 ? -1.141 -2.566 0.357 1.00 93.56 94 ARG A N 1
ATOM 675 C CA . ARG A 1 94 ? -2.514 -3.012 0.585 1.00 93.56 94 ARG A CA 1
ATOM 676 C C . ARG A 1 94 ? -3.021 -2.390 1.875 1.00 93.56 94 ARG A C 1
ATOM 678 O O . ARG A 1 94 ? -2.268 -2.130 2.792 1.00 93.56 94 ARG A O 1
ATOM 685 N N . ALA A 1 95 ? -4.320 -2.120 1.918 1.00 95.75 95 ALA A N 1
ATOM 686 C CA . ALA A 1 95 ? -4.927 -1.591 3.127 1.00 95.75 95 ALA A CA 1
ATOM 687 C C . ALA A 1 95 ? -5.037 -2.680 4.209 1.00 95.75 95 ALA A C 1
ATOM 689 O O . ALA A 1 95 ? -5.342 -3.837 3.873 1.00 95.75 95 ALA A O 1
ATOM 690 N N . PRO A 1 96 ? -4.929 -2.303 5.495 1.00 98.19 96 PRO A N 1
ATOM 691 C CA . PRO A 1 96 ? -5.160 -3.224 6.597 1.00 98.19 96 PRO A CA 1
ATOM 692 C C . PRO A 1 96 ? -6.616 -3.685 6.633 1.00 98.19 96 PRO A C 1
ATOM 694 O O . PRO A 1 96 ? -7.495 -3.123 5.982 1.00 98.19 96 PRO A O 1
ATOM 697 N N . GLN A 1 97 ? -6.909 -4.699 7.444 1.00 98.25 97 GLN A N 1
ATOM 698 C CA . GLN A 1 97 ? -8.272 -5.175 7.680 1.00 98.25 97 GLN A CA 1
ATOM 699 C C . GLN A 1 97 ? -8.502 -5.452 9.161 1.00 98.25 97 GLN A C 1
ATOM 701 O O . GLN A 1 97 ? -7.666 -6.065 9.822 1.00 98.25 97 GLN A O 1
ATOM 706 N N . PHE A 1 98 ? -9.659 -5.045 9.690 1.00 98.56 98 PHE A N 1
ATOM 707 C CA . PHE A 1 98 ? -10.070 -5.439 11.037 1.00 98.56 98 PHE A CA 1
ATOM 708 C C . PHE A 1 98 ? -10.379 -6.939 11.092 1.00 98.56 98 PHE A C 1
ATOM 710 O O . PHE A 1 98 ? -11.116 -7.465 10.263 1.00 98.56 98 PHE A O 1
ATOM 717 N N . THR A 1 99 ? -9.869 -7.607 12.122 1.00 98.44 99 THR A N 1
ATOM 718 C CA . THR A 1 99 ? -10.072 -9.042 12.382 1.00 98.44 99 THR A CA 1
ATOM 719 C C . THR A 1 99 ? -10.948 -9.307 13.606 1.00 98.44 99 THR A C 1
ATOM 721 O O . THR A 1 99 ? -11.367 -10.437 13.839 1.00 98.44 99 THR A O 1
ATOM 724 N N . SER A 1 100 ? -11.220 -8.282 14.414 1.00 98.44 100 SER A N 1
ATOM 725 C CA . SER A 1 100 ? -12.089 -8.360 15.589 1.00 98.44 100 SER A CA 1
ATOM 726 C C . SER A 1 100 ? -13.531 -7.964 15.273 1.00 98.44 100 SER A C 1
ATOM 728 O O . SER A 1 100 ? -13.800 -7.195 14.351 1.00 98.44 100 SER A O 1
ATOM 730 N N . THR A 1 101 ? -14.467 -8.426 16.102 1.00 98.31 101 THR A N 1
ATOM 731 C CA . THR A 1 101 ? -15.874 -8.005 16.071 1.00 98.31 101 THR A CA 1
ATOM 732 C C . THR A 1 101 ? -16.196 -7.145 17.302 1.00 98.31 101 THR A C 1
ATOM 734 O O . THR A 1 101 ? -15.914 -7.591 18.418 1.00 98.31 101 THR A O 1
ATOM 737 N N . PRO A 1 102 ? -16.787 -5.942 17.144 1.00 98.19 102 PRO A N 1
ATOM 738 C CA . PRO A 1 102 ? -17.128 -5.063 18.261 1.00 98.19 102 PRO A CA 1
ATOM 739 C C . PRO A 1 102 ? -18.115 -5.661 19.259 1.00 98.19 102 PRO A C 1
ATOM 741 O O . PRO A 1 102 ? -19.038 -6.390 18.896 1.00 98.19 102 PRO A O 1
ATOM 744 N N . ILE A 1 103 ? -17.983 -5.246 20.518 1.00 97.94 103 ILE A N 1
ATOM 745 C CA . ILE A 1 103 ? -19.028 -5.431 21.526 1.00 97.94 103 ILE A CA 1
ATOM 746 C C . ILE A 1 103 ? -20.024 -4.279 21.366 1.00 97.94 103 ILE A C 1
ATOM 748 O O . ILE A 1 103 ? -19.685 -3.122 21.584 1.00 97.94 103 ILE A O 1
ATOM 752 N N . THR A 1 104 ? -21.265 -4.582 20.998 1.00 98.25 104 THR A N 1
ATOM 753 C CA . THR A 1 104 ? -22.262 -3.565 20.613 1.00 98.25 104 THR A CA 1
ATOM 754 C C . THR A 1 104 ? -23.230 -3.189 21.731 1.00 98.25 104 THR A C 1
ATOM 756 O O . THR A 1 104 ? -24.175 -2.439 21.506 1.00 98.25 104 THR A O 1
ATOM 759 N N . THR A 1 105 ? -23.010 -3.666 22.958 1.00 97.81 105 THR A N 1
ATOM 760 C CA . THR A 1 105 ? -23.863 -3.344 24.112 1.00 97.81 105 THR A CA 1
ATOM 761 C C . THR A 1 105 ? -23.039 -3.057 25.358 1.00 97.81 105 THR A C 1
ATOM 763 O O . THR A 1 105 ? -22.103 -3.793 25.669 1.00 97.81 105 THR A O 1
ATOM 766 N N . THR A 1 106 ? -23.429 -2.043 26.124 1.00 97.75 106 THR A N 1
ATOM 767 C CA . THR A 1 106 ? -22.866 -1.754 27.450 1.00 97.75 106 THR A CA 1
ATOM 768 C C . THR A 1 106 ? -23.929 -1.144 28.368 1.00 97.75 106 THR A C 1
ATOM 770 O O . THR A 1 106 ? -25.096 -1.016 28.000 1.00 97.75 106 THR A O 1
ATOM 773 N N . THR A 1 107 ? -23.552 -0.790 29.592 1.00 98.00 107 THR A N 1
ATOM 774 C CA . THR A 1 107 ? -24.443 -0.201 30.593 1.00 98.00 107 THR A CA 1
ATOM 775 C C . THR A 1 107 ? -23.878 1.120 31.095 1.00 98.00 107 THR A C 1
ATOM 777 O O . THR A 1 107 ? -22.671 1.225 31.315 1.00 98.00 107 THR A O 1
ATOM 780 N N . VAL A 1 108 ? -24.746 2.102 31.347 1.00 97.81 108 VAL A N 1
ATOM 781 C CA . VAL A 1 108 ? -24.361 3.370 31.987 1.00 97.81 108 VAL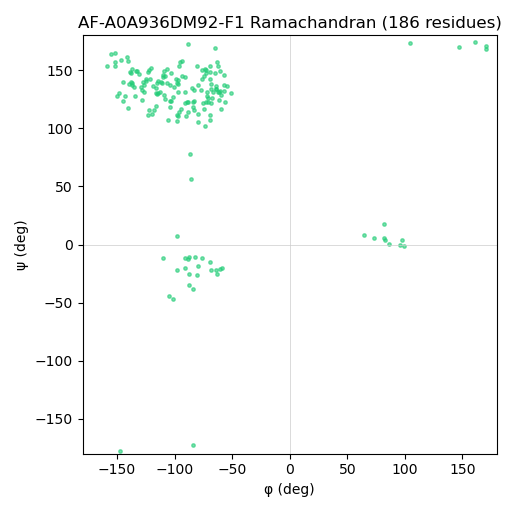 A CA 1
ATOM 782 C C . VAL A 1 108 ? -23.574 3.107 33.277 1.00 97.81 108 VAL A C 1
ATOM 784 O O . VAL A 1 108 ? -23.977 2.304 34.128 1.00 97.81 108 VAL A 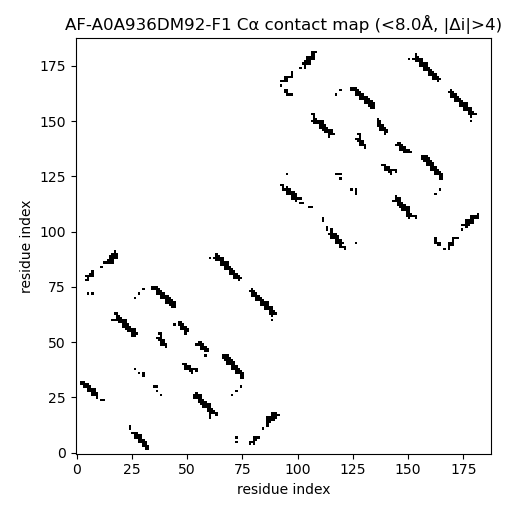O 1
ATOM 787 N N . GLY A 1 109 ? -22.427 3.774 33.415 1.00 97.00 109 GLY A N 1
ATOM 788 C CA . GLY A 1 109 ? -21.536 3.653 34.569 1.00 97.00 109 GLY A CA 1
ATOM 789 C C . GLY A 1 109 ? -20.741 2.343 34.659 1.00 97.00 109 GLY A C 1
ATOM 790 O O . GLY A 1 109 ? -20.068 2.127 35.667 1.00 97.00 109 GLY A O 1
ATOM 791 N N . ARG A 1 110 ? -20.806 1.451 33.658 1.00 96.88 110 ARG A N 1
ATOM 792 C CA . ARG A 1 110 ? -19.887 0.306 33.532 1.00 96.88 110 ARG A CA 1
ATOM 793 C C . ARG A 1 110 ? -18.803 0.627 32.513 1.00 96.88 110 ARG A C 1
ATOM 795 O O . ARG A 1 110 ? -19.106 1.118 31.431 1.00 96.88 110 ARG A O 1
ATOM 802 N N . VAL A 1 111 ? -17.554 0.303 32.843 1.00 97.69 111 VAL A N 1
ATOM 803 C CA . VAL A 1 111 ? -16.440 0.441 31.899 1.00 97.69 111 VAL A CA 1
ATOM 804 C C . VAL A 1 111 ? -16.726 -0.432 30.679 1.00 97.69 111 VAL A C 1
ATOM 806 O O . VAL A 1 111 ? -16.820 -1.655 30.785 1.00 97.69 111 VAL A O 1
ATOM 809 N N . TYR A 1 112 ? -16.870 0.209 29.526 1.00 98.31 112 TYR A N 1
ATOM 810 C CA . TYR A 1 112 ? -16.812 -0.445 28.234 1.00 98.31 112 TYR A CA 1
ATOM 811 C C . TYR A 1 112 ? -15.348 -0.728 27.904 1.00 98.31 112 TYR A C 1
ATOM 813 O O . TYR A 1 112 ? -14.488 0.143 28.058 1.00 98.31 112 TYR A O 1
ATOM 821 N N . ARG A 1 113 ? -15.061 -1.951 27.457 1.00 98.38 113 ARG A N 1
ATOM 822 C CA . ARG A 1 113 ? -13.728 -2.355 27.017 1.00 98.38 113 ARG A CA 1
ATOM 823 C C . ARG A 1 113 ? -13.849 -3.339 25.864 1.00 98.38 113 ARG A C 1
ATOM 825 O O . ARG A 1 113 ? -14.460 -4.392 26.014 1.00 98.38 113 ARG A O 1
ATOM 832 N N . TYR A 1 114 ? -13.219 -3.005 24.751 1.00 98.25 114 TYR A N 1
ATOM 833 C CA . TYR A 1 114 ? -13.133 -3.814 23.542 1.00 98.25 114 TYR A CA 1
ATOM 834 C C . TYR A 1 114 ? -11.703 -3.724 23.007 1.00 98.25 114 TYR A C 1
ATOM 836 O O . TYR A 1 114 ? -11.095 -2.660 23.057 1.00 98.25 114 TYR A O 1
ATOM 844 N N . THR A 1 115 ? -11.139 -4.829 22.532 1.00 98.62 115 THR A N 1
ATOM 845 C CA . THR A 1 115 ? -9.822 -4.822 21.889 1.00 98.62 115 THR A CA 1
ATOM 846 C C . THR A 1 115 ? -10.029 -4.980 20.395 1.00 98.62 115 THR A C 1
ATOM 848 O O . THR A 1 115 ? -10.385 -6.063 19.934 1.00 98.62 115 THR A O 1
ATOM 851 N N . ALA A 1 116 ? -9.821 -3.892 19.658 1.00 98.69 116 ALA A N 1
ATOM 852 C CA . ALA A 1 116 ? -9.785 -3.931 18.212 1.00 98.69 116 ALA A CA 1
ATOM 853 C C . ALA A 1 116 ? -8.490 -4.612 17.756 1.00 98.69 116 ALA A C 1
ATOM 855 O O . ALA A 1 116 ? -7.404 -4.278 18.231 1.00 98.69 116 ALA A O 1
ATOM 856 N N . THR A 1 117 ? -8.609 -5.573 16.846 1.00 98.50 117 THR A N 1
ATOM 857 C CA . THR A 1 117 ? -7.478 -6.230 16.195 1.00 98.50 117 THR A CA 1
ATOM 858 C C . THR A 1 117 ? -7.604 -6.076 14.692 1.00 98.50 117 THR A C 1
ATOM 860 O O . THR A 1 117 ? -8.707 -6.001 14.145 1.00 98.50 117 THR A O 1
ATOM 863 N N . ALA A 1 118 ? -6.457 -6.000 14.035 1.00 98.25 118 ALA A N 1
ATOM 864 C CA . ALA A 1 118 ? -6.352 -5.882 12.598 1.00 98.25 118 ALA A CA 1
ATOM 865 C C . ALA A 1 118 ? -5.107 -6.622 12.113 1.00 98.25 118 ALA A C 1
ATOM 867 O O . ALA A 1 118 ? -4.173 -6.852 12.886 1.00 98.25 118 ALA A O 1
ATOM 868 N N . SER A 1 119 ? -5.106 -6.969 10.835 1.00 97.06 119 SER A N 1
ATOM 869 C CA . SER A 1 119 ? -3.968 -7.545 10.129 1.00 97.06 119 SER A CA 1
ATOM 870 C C . SER A 1 119 ? -3.739 -6.795 8.830 1.00 97.06 119 SER A C 1
ATOM 872 O O . SER A 1 119 ? -4.705 -6.387 8.184 1.00 97.06 119 SER A O 1
ATOM 874 N N . ASP A 1 120 ? -2.478 -6.693 8.436 1.00 97.19 120 ASP A N 1
ATOM 875 C CA . ASP A 1 120 ? -2.093 -6.294 7.091 1.00 97.19 120 ASP A CA 1
ATOM 876 C C . ASP A 1 120 ? -1.492 -7.489 6.351 1.00 97.19 120 ASP A C 1
ATOM 878 O O . ASP A 1 120 ? -0.868 -8.363 6.961 1.00 97.19 120 ASP A O 1
ATOM 882 N N . ALA A 1 121 ? -1.726 -7.555 5.045 1.00 94.25 121 ALA A N 1
ATOM 883 C CA . ALA A 1 121 ? -1.129 -8.576 4.205 1.00 94.25 121 ALA A CA 1
ATOM 884 C C . ALA A 1 121 ? 0.323 -8.227 3.832 1.00 94.25 121 ALA A C 1
ATOM 886 O O . ALA A 1 121 ? 1.068 -9.118 3.403 1.00 94.25 121 ALA A O 1
ATOM 887 N N . ASP A 1 122 ? 0.723 -6.961 3.971 1.00 91.81 122 ASP A N 1
ATOM 888 C CA . ASP A 1 122 ? 2.092 -6.481 3.839 1.00 91.81 122 ASP A CA 1
ATOM 889 C C . ASP A 1 122 ? 2.881 -6.764 5.126 1.00 91.81 122 ASP A C 1
ATOM 891 O O . ASP A 1 122 ? 2.599 -6.284 6.224 1.00 91.81 122 ASP A O 1
ATOM 895 N N . ALA A 1 123 ? 3.851 -7.672 5.008 1.00 83.69 123 ALA A N 1
ATOM 896 C CA . ALA A 1 123 ? 4.558 -8.208 6.160 1.00 83.69 123 ALA A CA 1
ATOM 897 C C . ALA A 1 123 ? 5.483 -7.156 6.788 1.00 83.69 123 ALA A C 1
ATOM 899 O O . ALA A 1 123 ? 6.386 -6.640 6.134 1.00 83.69 123 ALA A O 1
ATOM 900 N N . GLY A 1 124 ? 5.322 -6.933 8.094 1.00 83.81 124 GLY A N 1
ATOM 901 C CA . GLY A 1 124 ? 6.128 -5.975 8.857 1.00 83.81 124 GLY A CA 1
ATOM 902 C C . GLY A 1 124 ? 5.482 -4.599 9.012 1.00 83.81 124 GLY A C 1
ATOM 903 O O . GLY A 1 124 ? 6.054 -3.750 9.699 1.00 83.81 124 GLY A O 1
ATOM 904 N N . ASP A 1 125 ? 4.292 -4.397 8.446 1.00 90.56 125 ASP A N 1
ATOM 905 C CA . ASP A 1 125 ? 3.567 -3.145 8.583 1.00 90.56 125 ASP A CA 1
ATOM 906 C C . ASP A 1 125 ? 3.108 -2.899 10.019 1.00 90.56 125 ASP A C 1
ATOM 908 O O . ASP A 1 125 ? 2.538 -3.752 10.707 1.00 90.56 125 ASP A O 1
ATOM 912 N N . GLU A 1 126 ? 3.382 -1.685 10.492 1.00 94.31 126 GLU A N 1
ATOM 913 C CA . GLU A 1 126 ? 2.898 -1.229 11.782 1.00 94.31 126 GLU A CA 1
ATOM 914 C C . GLU A 1 126 ? 1.530 -0.583 11.631 1.00 94.31 126 GLU A C 1
ATOM 916 O O . GLU A 1 126 ? 1.382 0.438 10.960 1.00 94.31 126 GLU A O 1
ATOM 921 N N . LEU A 1 127 ? 0.560 -1.121 12.363 1.00 97.88 127 LEU A N 1
ATOM 922 C CA . LEU A 1 127 ? -0.796 -0.598 12.381 1.00 97.88 127 LEU A CA 1
ATOM 923 C C . LEU A 1 127 ? -1.005 0.395 13.524 1.00 97.88 127 LEU A C 1
ATOM 925 O O . LEU A 1 127 ? -0.442 0.263 14.622 1.00 97.88 127 LEU A O 1
ATOM 929 N N . ARG A 1 128 ? -1.827 1.413 13.261 1.00 98.44 128 ARG A N 1
ATOM 930 C CA . ARG A 1 128 ? -2.274 2.394 14.252 1.00 98.44 128 ARG A CA 1
ATOM 931 C C . ARG A 1 128 ? -3.788 2.526 14.242 1.00 98.44 128 ARG A C 1
ATOM 933 O O . ARG A 1 128 ? -4.394 2.670 13.186 1.00 98.44 128 ARG A O 1
ATOM 940 N N . PHE A 1 129 ? -4.380 2.495 15.433 1.00 98.75 129 PHE A N 1
ATOM 941 C CA . PHE A 1 129 ? -5.824 2.608 15.633 1.00 98.75 129 PHE A CA 1
ATOM 942 C C . PHE A 1 129 ? -6.238 4.037 15.988 1.00 98.75 129 PHE A C 1
ATOM 944 O O . PHE A 1 129 ? -5.573 4.717 16.772 1.00 98.75 129 PHE A O 1
ATOM 951 N N . PHE A 1 130 ? -7.378 4.465 15.463 1.00 98.62 130 PHE A N 1
ATOM 952 C CA . PHE A 1 130 ? -7.948 5.787 15.687 1.00 98.62 130 PHE A CA 1
ATOM 953 C C . PHE A 1 130 ? -9.455 5.682 15.909 1.00 98.62 130 PHE A C 1
ATOM 955 O O . PHE A 1 130 ? -10.121 4.806 15.356 1.00 98.62 130 PHE A O 1
ATOM 962 N N . LEU A 1 131 ? -9.990 6.581 16.732 1.00 98.56 131 LEU A N 1
ATOM 963 C CA . LEU A 1 131 ? -11.425 6.775 16.897 1.00 98.56 131 LEU A CA 1
ATOM 964 C C . LEU A 1 131 ? -11.814 7.956 16.009 1.00 98.56 131 LEU A C 1
ATOM 966 O O . LEU A 1 131 ? -11.457 9.090 16.318 1.00 98.56 131 LEU A O 1
ATOM 970 N N . ALA A 1 132 ? -12.479 7.674 14.892 1.00 98.56 132 ALA A N 1
ATOM 971 C CA . ALA A 1 132 ? -12.925 8.690 13.942 1.00 98.56 132 ALA A CA 1
ATOM 972 C C . ALA A 1 132 ? -14.266 9.306 14.359 1.00 98.56 132 ALA A C 1
ATOM 974 O O . ALA A 1 132 ? -14.457 10.512 14.248 1.00 98.56 132 ALA A O 1
ATOM 975 N N . GLU A 1 133 ? -15.164 8.479 14.895 1.00 98.50 133 GLU A N 1
ATOM 976 C CA . GLU A 1 133 ? -16.461 8.893 15.428 1.00 98.50 133 GLU A CA 1
ATOM 977 C C . GLU A 1 133 ? -16.747 8.119 16.715 1.00 98.50 133 GLU A C 1
ATOM 979 O O . GLU A 1 133 ? -16.489 6.917 16.802 1.00 98.50 133 GLU A O 1
ATOM 984 N N . GLY A 1 134 ? -17.279 8.799 17.724 1.00 97.44 134 GLY A N 1
ATOM 985 C CA . GLY A 1 134 ? -17.683 8.179 18.976 1.00 97.44 134 GLY A CA 1
ATOM 986 C C . GLY A 1 134 ? -18.044 9.212 20.040 1.00 97.44 134 GLY A C 1
ATOM 987 O O . GLY A 1 134 ? -17.773 10.404 19.879 1.00 97.44 134 GLY A O 1
ATOM 988 N N . PRO A 1 135 ? -18.657 8.776 21.149 1.00 97.38 135 PRO A N 1
ATOM 989 C CA . PRO A 1 135 ? -18.968 9.668 22.256 1.00 97.38 135 PRO A CA 1
ATOM 990 C C . PRO A 1 135 ? -17.690 10.120 22.979 1.00 97.38 135 PRO A C 1
ATOM 992 O O . PRO A 1 135 ? -16.702 9.391 23.030 1.00 97.38 135 PRO A O 1
ATOM 995 N N . SER A 1 136 ? -17.728 11.292 23.618 1.00 97.06 136 SER A N 1
ATOM 996 C CA . SER A 1 136 ? -16.562 11.923 24.269 1.00 97.06 136 SER A CA 1
ATOM 997 C C . SER A 1 136 ? -15.923 11.104 25.397 1.00 97.06 136 SER A C 1
ATOM 999 O O . SER A 1 136 ? -14.765 11.323 25.742 1.00 97.06 136 SER A O 1
ATOM 1001 N N . TRP A 1 137 ? -16.666 10.162 25.982 1.00 97.44 137 TRP A N 1
ATOM 1002 C CA . TRP A 1 137 ? -16.168 9.264 27.023 1.00 97.44 137 TRP A CA 1
ATOM 1003 C C . TRP A 1 137 ? -15.394 8.057 26.471 1.00 97.44 137 TRP A C 1
ATOM 1005 O O . TRP A 1 137 ? -14.792 7.324 27.257 1.00 97.44 137 TRP A O 1
ATOM 1015 N N . LEU A 1 138 ? -15.432 7.817 25.156 1.00 98.38 138 LEU A N 1
ATOM 1016 C CA . LEU A 1 138 ? -14.788 6.692 24.486 1.00 98.38 138 LEU A CA 1
ATOM 1017 C C . LEU A 1 138 ? -13.436 7.121 23.908 1.00 98.38 138 LEU A C 1
ATOM 1019 O O . LEU A 1 138 ? -13.299 8.186 23.317 1.00 98.38 138 LEU A O 1
ATOM 1023 N N . SER A 1 139 ? -12.431 6.265 24.048 1.00 98.56 139 SER A N 1
ATOM 1024 C CA . SER A 1 139 ? -11.105 6.466 23.462 1.00 98.56 139 SER A CA 1
ATOM 1025 C C . SER A 1 139 ? -10.542 5.148 22.946 1.00 98.56 139 SER A C 1
ATOM 1027 O O . SER A 1 139 ? -10.995 4.076 23.355 1.00 98.56 139 SER A O 1
ATOM 1029 N N . VAL A 1 140 ? -9.543 5.220 22.064 1.00 98.81 140 VAL A N 1
ATOM 1030 C CA . VAL A 1 140 ? -8.775 4.058 21.605 1.00 98.81 140 VAL A CA 1
ATOM 1031 C C . VAL A 1 140 ? -7.281 4.295 21.786 1.00 98.81 140 VAL A C 1
ATOM 1033 O O . VAL A 1 140 ? -6.760 5.369 21.492 1.00 98.81 140 VAL A O 1
ATOM 1036 N N . SER A 1 141 ? -6.577 3.279 22.274 1.00 98.69 141 SER A N 1
ATOM 1037 C CA . SER A 1 141 ? -5.118 3.255 22.272 1.00 98.69 141 SER A CA 1
ATOM 1038 C C . SER A 1 141 ? -4.611 2.968 20.861 1.00 98.69 141 SER A C 1
ATOM 1040 O O . SER A 1 141 ? -4.889 1.904 20.309 1.00 98.69 141 SER A O 1
ATOM 1042 N N . SER A 1 142 ? -3.808 3.879 20.310 1.00 98.25 142 SER A N 1
ATOM 1043 C CA 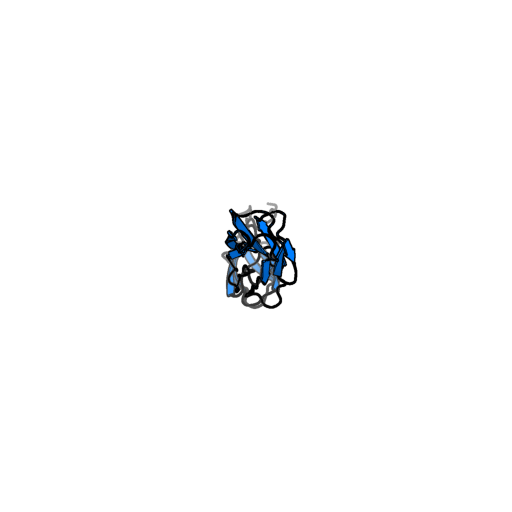. SER A 1 142 ? -3.312 3.767 18.934 1.00 98.25 142 SER A CA 1
ATOM 1044 C C . SER A 1 142 ? -2.408 2.565 18.680 1.00 98.25 142 SER A C 1
ATOM 1046 O O . SER A 1 142 ? -2.293 2.141 17.538 1.00 98.25 142 SER A O 1
ATOM 1048 N N . VAL A 1 143 ? -1.792 2.000 19.720 1.00 97.62 143 VAL A N 1
ATOM 1049 C CA . VAL A 1 143 ? -0.875 0.856 19.603 1.00 97.62 143 VAL A CA 1
ATOM 1050 C C . VAL A 1 143 ? -1.559 -0.452 19.990 1.00 97.62 143 VAL A C 1
ATOM 1052 O O . VAL A 1 143 ? -1.439 -1.443 19.282 1.00 97.62 143 VAL A O 1
ATOM 1055 N N . SER A 1 144 ? -2.285 -0.474 21.112 1.00 98.00 144 SER A N 1
ATOM 1056 C CA . SER A 1 144 ? -2.873 -1.723 21.624 1.00 98.00 144 SER A CA 1
ATOM 1057 C C . SER A 1 144 ? -4.255 -2.044 21.052 1.00 98.00 144 SER A C 1
ATOM 1059 O O . SER A 1 144 ? -4.785 -3.117 21.332 1.00 98.00 144 SER A O 1
ATOM 1061 N N . GLY A 1 145 ? -4.884 -1.099 20.343 1.00 98.31 145 GLY A N 1
ATOM 1062 C CA . GLY A 1 145 ? -6.257 -1.238 19.853 1.00 98.31 145 GLY A CA 1
ATOM 1063 C C . GLY A 1 145 ? -7.304 -1.322 20.969 1.00 98.31 145 GLY A C 1
ATOM 1064 O O . GLY A 1 145 ? -8.473 -1.595 20.702 1.00 98.31 145 GLY A O 1
ATOM 1065 N N . ILE A 1 146 ? -6.925 -1.104 22.237 1.00 98.69 146 ILE A N 1
ATOM 1066 C CA . ILE A 1 146 ? -7.871 -1.103 23.355 1.00 98.69 146 ILE A CA 1
ATOM 1067 C C . ILE A 1 146 ? -8.764 0.127 23.228 1.00 98.69 146 ILE A C 1
ATOM 1069 O O . ILE A 1 146 ? -8.319 1.256 23.431 1.00 98.69 146 ILE A O 1
ATOM 1073 N N . VAL A 1 147 ? -10.031 -0.127 22.931 1.00 98.75 147 VAL A N 1
ATOM 1074 C CA . VAL A 1 147 ? -11.129 0.827 22.967 1.00 98.75 147 VAL A CA 1
ATOM 1075 C C . VAL A 1 147 ? -11.752 0.765 24.356 1.00 98.75 147 VAL A C 1
ATOM 1077 O O . VAL A 1 147 ? -12.194 -0.300 24.798 1.00 98.75 147 VAL A O 1
ATOM 1080 N N . SER A 1 148 ? -11.780 1.884 25.074 1.00 98.62 148 SER A N 1
ATOM 1081 C CA . SER A 1 148 ? -12.333 1.909 26.428 1.00 98.62 148 SER A CA 1
ATOM 1082 C C . SER A 1 148 ? -12.908 3.257 26.828 1.00 98.62 148 SER A C 1
ATOM 1084 O O . SER A 1 148 ? -12.556 4.297 26.272 1.00 98.62 148 SER A O 1
ATOM 1086 N N . GLY A 1 149 ? -13.813 3.215 27.800 1.00 98.38 149 GLY A N 1
ATOM 1087 C CA . GLY A 1 149 ? -14.481 4.393 28.330 1.00 98.38 149 GLY A CA 1
ATOM 1088 C C . GLY A 1 149 ? -15.624 4.023 29.266 1.00 98.38 149 GLY A C 1
ATOM 1089 O O . GLY A 1 149 ? -15.994 2.854 29.366 1.00 98.38 149 GLY A O 1
ATOM 1090 N N . THR A 1 150 ? -16.194 5.005 29.961 1.00 98.31 150 THR A N 1
ATOM 1091 C CA . THR A 1 150 ? -17.357 4.783 30.835 1.00 98.31 150 THR A CA 1
ATOM 1092 C C . THR A 1 150 ? -18.530 5.629 30.346 1.00 98.31 150 THR A C 1
ATOM 1094 O O . THR A 1 150 ? -18.457 6.851 30.455 1.00 98.31 150 THR A O 1
ATOM 1097 N N . PRO A 1 151 ? -19.614 5.018 29.834 1.00 97.38 151 PRO A N 1
ATOM 1098 C CA . PRO A 1 151 ? -20.783 5.758 29.383 1.00 97.38 151 PRO A CA 1
ATOM 1099 C C . PRO A 1 151 ? -21.466 6.496 30.532 1.00 97.38 151 PRO A C 1
ATOM 1101 O O . PRO A 1 151 ? -21.729 5.909 31.587 1.00 97.38 151 PRO A O 1
ATOM 1104 N N . THR A 1 152 ? -21.800 7.762 30.298 1.00 95.38 152 THR A N 1
ATOM 1105 C CA . THR A 1 152 ? -22.517 8.627 31.249 1.00 95.38 152 THR A CA 1
ATOM 1106 C C . THR A 1 152 ? -24.014 8.711 30.964 1.00 95.38 152 THR A C 1
ATOM 1108 O O . THR A 1 152 ? -24.789 8.994 31.872 1.00 95.38 152 THR A O 1
ATOM 1111 N N . GLU A 1 153 ? -24.428 8.417 29.731 1.00 95.19 153 GLU A N 1
ATOM 1112 C CA . GLU A 1 153 ? -25.810 8.534 29.264 1.00 95.19 153 GLU A CA 1
ATOM 1113 C C . GLU A 1 153 ? -26.232 7.282 28.494 1.00 95.19 153 GLU A C 1
ATOM 1115 O O . GLU A 1 153 ? -25.407 6.610 27.874 1.00 95.19 153 GLU A O 1
ATOM 1120 N N . GLN A 1 154 ? -27.522 6.951 28.567 1.00 96.94 154 GLN A N 1
ATOM 1121 C CA . GLN A 1 154 ? -28.112 5.860 27.794 1.00 96.94 154 GLN A CA 1
ATOM 1122 C C . GLN A 1 154 ? -28.410 6.309 26.362 1.00 96.94 154 GLN A C 1
ATOM 1124 O O . GLN A 1 154 ? -28.703 7.478 26.124 1.00 96.94 154 GLN A O 1
ATOM 1129 N N . GLY A 1 155 ? -28.420 5.366 25.428 1.00 97.31 155 GLY A N 1
ATOM 1130 C CA . GLY A 1 155 ? -28.710 5.640 24.026 1.00 97.31 155 GLY A CA 1
ATOM 1131 C C . GLY A 1 155 ? -27.927 4.729 23.099 1.00 97.31 155 GLY A C 1
ATOM 1132 O O . GLY A 1 155 ? -27.032 4.001 23.527 1.00 97.31 155 GLY A O 1
ATOM 1133 N N . ASP A 1 156 ? -28.284 4.778 21.826 1.00 98.25 156 ASP A N 1
ATOM 1134 C CA . ASP A 1 156 ? -27.567 4.084 20.768 1.00 98.25 156 ASP A CA 1
ATOM 1135 C C . ASP A 1 156 ? -26.602 5.097 20.135 1.00 98.25 156 ASP A C 1
ATOM 1137 O O . ASP A 1 156 ? -27.040 6.101 19.573 1.00 98.25 156 ASP A O 1
ATOM 1141 N N . VAL A 1 157 ? -25.293 4.878 20.290 1.00 97.81 157 VAL A N 1
ATOM 1142 C CA . VAL A 1 157 ? -24.257 5.818 19.823 1.00 97.81 157 VAL A CA 1
ATOM 1143 C C . VAL A 1 157 ? -23.451 5.213 18.670 1.00 97.81 157 VAL A C 1
ATOM 1145 O O . VAL A 1 157 ? -23.007 4.067 18.792 1.00 97.81 157 VAL A O 1
ATOM 1148 N N . PRO A 1 158 ? -23.249 5.933 17.552 1.00 98.44 158 PRO A N 1
ATOM 1149 C CA . PRO A 1 158 ? -22.372 5.474 16.484 1.00 98.44 158 PRO A CA 1
ATOM 1150 C C . PRO A 1 158 ? -20.912 5.497 16.947 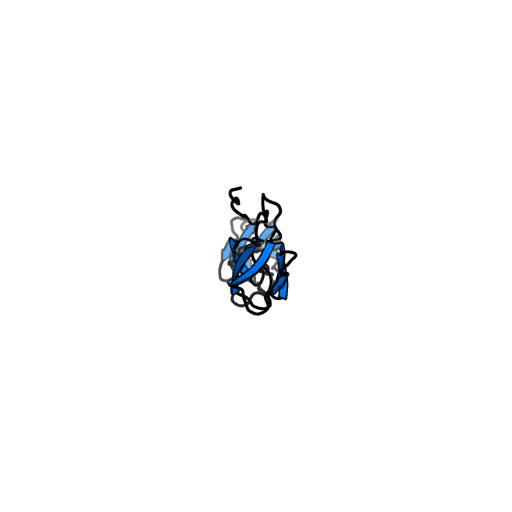1.00 98.44 158 PRO A C 1
ATOM 1152 O O . PRO A 1 158 ? -20.485 6.378 17.696 1.00 98.44 158 PRO A O 1
ATOM 1155 N N . VAL A 1 159 ? -20.153 4.496 16.514 1.00 98.69 159 VAL A N 1
ATOM 1156 C CA . VAL A 1 159 ? -18.713 4.392 16.731 1.00 98.69 159 VAL A CA 1
ATOM 1157 C C . VAL A 1 159 ? -18.057 4.002 15.416 1.00 98.69 159 VAL A C 1
ATOM 1159 O O . VAL A 1 159 ? -18.427 2.993 14.812 1.00 98.69 159 VAL A O 1
ATOM 1162 N N . GLN A 1 160 ? -17.052 4.769 15.004 1.00 98.81 160 GLN A N 1
ATOM 1163 C CA . GLN A 1 160 ? -16.224 4.489 13.839 1.00 98.81 160 GLN A CA 1
ATOM 1164 C C . GLN A 1 160 ? -14.761 4.408 14.263 1.00 98.81 160 GLN A C 1
ATOM 1166 O O . GLN A 1 160 ? -14.162 5.389 14.710 1.00 98.81 160 GLN A O 1
ATOM 1171 N N . LEU A 1 161 ? -14.179 3.224 14.104 1.00 98.81 161 LEU A N 1
ATOM 1172 C CA . LEU A 1 161 ? -12.753 2.990 14.275 1.00 98.81 161 LEU A CA 1
ATOM 1173 C C . LEU A 1 161 ? -12.069 2.988 12.913 1.00 98.81 161 LEU A C 1
ATOM 1175 O O . LEU A 1 161 ? -12.607 2.451 11.943 1.00 98.81 161 LEU A O 1
ATOM 1179 N N . ILE A 1 162 ? -10.864 3.541 12.873 1.00 98.75 162 ILE A N 1
ATOM 1180 C CA . ILE A 1 162 ? -9.950 3.448 11.737 1.00 98.75 162 ILE A CA 1
ATOM 1181 C C . ILE A 1 162 ? -8.718 2.675 12.186 1.00 98.75 162 ILE A C 1
ATOM 1183 O O . ILE A 1 162 ? -8.213 2.889 13.289 1.00 98.75 162 ILE A O 1
ATOM 1187 N N . VAL A 1 163 ? -8.228 1.789 11.329 1.00 98.69 163 VAL A N 1
ATOM 1188 C CA . VAL A 1 163 ? -6.863 1.273 11.413 1.00 98.69 163 VAL A CA 1
ATOM 1189 C C . VAL A 1 163 ? -6.112 1.712 10.164 1.00 98.69 163 VAL A C 1
ATOM 1191 O O . VAL A 1 163 ? -6.638 1.575 9.063 1.00 98.69 163 VAL A O 1
ATOM 1194 N N . ARG A 1 164 ? -4.920 2.280 10.347 1.00 98.44 164 ARG A N 1
ATOM 1195 C CA . ARG A 1 164 ? -4.066 2.794 9.271 1.00 98.44 164 ARG A CA 1
ATOM 1196 C C . ARG A 1 164 ? -2.687 2.147 9.338 1.00 98.44 164 ARG A C 1
ATOM 1198 O O . ARG A 1 164 ? -2.163 1.968 10.442 1.00 98.44 164 ARG A O 1
ATOM 1205 N N . ASP A 1 165 ? -2.117 1.834 8.183 1.00 96.62 165 ASP A N 1
ATOM 1206 C CA . ASP A 1 165 ? -0.714 1.434 8.045 1.00 96.62 165 ASP A CA 1
ATOM 1207 C C . ASP A 1 165 ? 0.234 2.655 7.951 1.00 96.62 165 ASP A C 1
ATOM 1209 O O . ASP A 1 165 ? -0.160 3.809 8.167 1.00 96.62 165 ASP A O 1
ATOM 1213 N N . ARG A 1 166 ? 1.521 2.424 7.662 1.00 92.69 166 ARG A N 1
ATOM 1214 C CA . ARG A 1 166 ? 2.513 3.506 7.513 1.00 92.69 166 ARG A CA 1
ATOM 1215 C C . ARG A 1 166 ? 2.477 4.196 6.152 1.00 92.69 166 ARG A C 1
ATOM 1217 O O . ARG A 1 166 ? 2.888 5.354 6.071 1.00 92.69 166 ARG A O 1
ATOM 1224 N N . ALA A 1 167 ? 2.019 3.508 5.113 1.00 90.38 167 ALA A N 1
ATOM 1225 C CA . ALA A 1 167 ? 1.856 4.066 3.775 1.00 90.38 167 ALA A CA 1
ATOM 1226 C C . ALA A 1 167 ? 0.608 4.965 3.666 1.00 90.38 167 ALA A C 1
ATOM 1228 O O . ALA A 1 167 ? 0.464 5.722 2.707 1.00 90.38 167 ALA A O 1
ATOM 1229 N N . GLY A 1 168 ? -0.259 4.932 4.678 1.00 92.25 168 GLY A N 1
ATOM 1230 C CA . GLY A 1 168 ? -1.446 5.760 4.804 1.00 92.25 168 GLY A CA 1
ATOM 1231 C C . GLY A 1 168 ? -2.736 5.079 4.360 1.00 92.25 168 GLY A C 1
ATOM 1232 O O . GLY A 1 168 ? -3.769 5.749 4.379 1.00 92.25 168 GLY A O 1
ATOM 1233 N N . ALA A 1 169 ? -2.714 3.796 3.982 1.00 95.31 169 ALA A N 1
ATOM 1234 C CA . ALA A 1 169 ? -3.942 3.090 3.644 1.00 95.31 169 ALA A CA 1
ATOM 1235 C C . ALA A 1 169 ? -4.714 2.707 4.916 1.00 95.31 169 ALA A C 1
ATOM 1237 O O . ALA A 1 169 ? -4.149 2.535 5.999 1.00 95.31 169 ALA A O 1
ATOM 1238 N N . GLU A 1 170 ? -6.040 2.644 4.796 1.00 97.75 170 GLU A N 1
ATOM 1239 C CA . GLU A 1 170 ? -6.955 2.571 5.934 1.00 97.75 170 GLU A CA 1
ATOM 1240 C C . GLU A 1 170 ? -8.018 1.491 5.766 1.00 97.75 170 GLU A C 1
ATOM 1242 O O . GLU A 1 170 ? -8.526 1.257 4.669 1.00 97.75 170 GLU A O 1
ATOM 1247 N N . ALA A 1 171 ? -8.445 0.929 6.895 1.00 98.50 171 ALA A N 1
ATOM 1248 C CA . ALA A 1 171 ? -9.719 0.238 7.023 1.00 98.50 171 ALA A CA 1
ATOM 1249 C C . ALA A 1 171 ? -10.599 0.891 8.082 1.00 98.50 171 ALA A C 1
ATOM 1251 O O . ALA A 1 171 ? -10.123 1.458 9.067 1.00 98.50 171 ALA A O 1
ATOM 1252 N N . VAL A 1 172 ? -11.909 0.750 7.885 1.00 98.69 172 VAL A N 1
ATOM 1253 C CA . VAL A 1 172 ? -12.948 1.296 8.755 1.00 98.69 172 VAL A CA 1
ATOM 1254 C C . VAL A 1 172 ? -13.751 0.157 9.376 1.00 98.69 172 VAL A C 1
ATOM 1256 O O . VAL A 1 172 ? -14.188 -0.758 8.682 1.00 98.69 172 VAL A O 1
ATOM 1259 N N . GLN A 1 173 ? -14.002 0.247 10.681 1.00 98.69 173 GLN A N 1
ATOM 1260 C CA . GLN A 1 173 ? -14.971 -0.585 11.387 1.00 98.69 173 GLN A CA 1
ATOM 1261 C C . GLN A 1 173 ? -15.992 0.319 12.073 1.00 98.69 173 GLN A C 1
ATOM 1263 O O . GLN A 1 173 ? -15.668 1.028 13.025 1.00 98.69 173 GLN A O 1
ATOM 1268 N N . ALA A 1 174 ? -17.229 0.282 11.580 1.00 98.62 174 ALA A N 1
ATOM 1269 C CA . ALA A 1 174 ? -18.339 1.068 12.100 1.00 98.62 174 ALA A CA 1
ATOM 1270 C C . ALA A 1 174 ? -19.372 0.166 12.784 1.00 98.62 174 ALA A C 1
ATOM 1272 O O . ALA A 1 174 ? -19.685 -0.920 12.293 1.00 98.62 174 ALA A O 1
ATOM 1273 N N . PHE A 1 175 ? -19.900 0.610 13.922 1.00 98.69 175 PHE A N 1
ATOM 1274 C CA . PHE A 1 175 ? -20.961 -0.079 14.653 1.00 98.69 175 PHE A CA 1
ATOM 1275 C C . PHE A 1 175 ? -21.756 0.898 15.522 1.00 98.69 175 PHE A C 1
ATOM 1277 O O . PHE A 1 175 ? -21.312 2.006 15.808 1.00 98.69 175 PHE A O 1
ATOM 1284 N N . VAL A 1 176 ? -22.934 0.466 15.969 1.00 98.69 176 VAL A N 1
ATOM 1285 C CA . VAL A 1 176 ? -23.730 1.187 16.967 1.00 98.69 176 VAL A CA 1
ATOM 1286 C C . VAL A 1 176 ? -23.539 0.514 18.322 1.00 98.69 176 VAL A C 1
ATOM 1288 O O . VAL A 1 176 ? -23.725 -0.698 18.452 1.00 98.69 176 VAL A O 1
ATOM 1291 N N . LEU A 1 177 ? -23.162 1.295 19.332 1.00 98.44 177 LEU A N 1
ATOM 1292 C CA . LEU A 1 177 ? -23.040 0.846 20.712 1.00 98.44 177 LEU A CA 1
ATOM 1293 C C . LEU A 1 177 ? -24.310 1.208 21.483 1.00 98.44 177 LEU A C 1
ATOM 1295 O O . LEU A 1 177 ? -24.575 2.370 21.778 1.00 98.44 177 LEU A O 1
ATOM 1299 N N . ALA A 1 178 ? -25.082 0.191 21.841 1.00 98.44 178 ALA A N 1
ATOM 1300 C CA . ALA A 1 178 ? -26.273 0.327 22.656 1.00 98.44 178 ALA A CA 1
ATOM 1301 C C . ALA A 1 178 ? -25.906 0.451 24.141 1.00 98.44 178 ALA A C 1
ATOM 1303 O O . ALA A 1 178 ? -25.564 -0.533 24.809 1.00 98.44 178 ALA A O 1
ATOM 1304 N N . VAL A 1 179 ? -26.008 1.661 24.684 1.00 98.25 179 VAL A N 1
ATOM 1305 C CA . VAL A 1 179 ? -25.818 1.940 26.108 1.00 98.25 179 VAL A CA 1
ATOM 1306 C C . VAL A 1 179 ? -27.158 1.814 26.827 1.00 98.25 179 VAL A C 1
ATOM 1308 O O . VAL A 1 179 ? -28.070 2.622 26.646 1.00 98.25 179 VAL A O 1
ATOM 1311 N N . ARG A 1 180 ? -27.291 0.780 27.658 1.00 97.81 180 ARG A N 1
ATOM 1312 C CA . ARG A 1 180 ? -28.514 0.483 28.4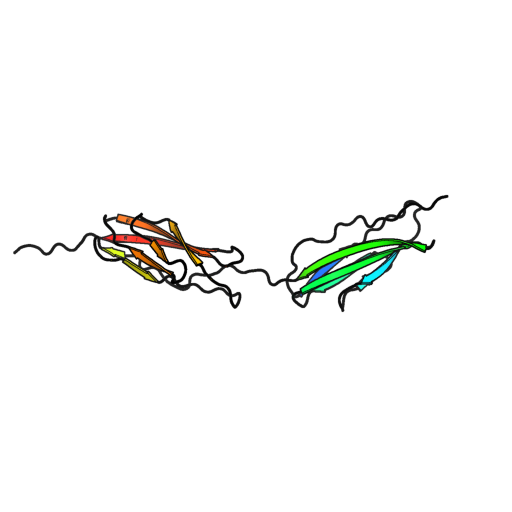15 1.00 97.81 180 ARG A CA 1
ATOM 1313 C C . ARG A 1 180 ? -28.455 1.054 29.843 1.00 97.81 180 ARG A C 1
ATOM 1315 O O . ARG A 1 180 ? -27.360 1.224 30.387 1.00 97.81 180 ARG A O 1
ATOM 1322 N N . PRO A 1 181 ? -29.602 1.361 30.475 1.00 95.25 181 PRO A N 1
ATOM 1323 C CA . PRO A 1 181 ? -29.637 1.872 31.844 1.00 95.25 181 PRO A CA 1
ATOM 1324 C C . PRO A 1 181 ? -29.069 0.871 32.852 1.00 95.25 181 PRO A C 1
ATOM 1326 O O . PRO A 1 181 ? -29.119 -0.346 32.657 1.00 95.25 181 PRO A O 1
ATOM 1329 N N . ARG A 1 182 ? -28.553 1.388 33.972 1.00 90.25 182 ARG A N 1
ATOM 1330 C CA . ARG A 1 182 ? -28.103 0.553 35.089 1.00 90.25 182 ARG A CA 1
ATOM 1331 C C . ARG A 1 182 ? -29.297 -0.209 35.680 1.00 90.25 182 ARG A C 1
ATOM 1333 O O . ARG A 1 182 ? -30.318 0.425 35.943 1.00 90.25 182 ARG A O 1
ATOM 1340 N N . PRO A 1 183 ? -29.181 -1.523 35.952 1.00 84.19 183 PRO A N 1
ATOM 1341 C CA . PRO A 1 183 ? -30.233 -2.250 36.647 1.00 84.19 183 PRO A CA 1
ATOM 1342 C C . PRO A 1 183 ? -30.536 -1.588 37.992 1.00 84.19 183 PRO A C 1
ATOM 1344 O O . PRO A 1 183 ? -29.643 -1.422 38.827 1.00 84.19 183 PRO A O 1
ATOM 1347 N N . THR A 1 184 ? -31.789 -1.199 38.203 1.00 80.56 184 THR A N 1
ATOM 1348 C CA . THR A 1 184 ? -32.272 -0.755 39.509 1.00 80.56 184 THR A CA 1
ATOM 1349 C C . THR A 1 184 ? -32.663 -1.986 40.310 1.00 80.56 184 THR A C 1
ATOM 1351 O O . THR A 1 184 ? -33.575 -2.710 39.911 1.00 80.56 184 THR A O 1
ATOM 1354 N N . THR A 1 185 ? -32.010 -2.242 41.442 1.00 74.62 185 THR A N 1
ATOM 1355 C CA . THR A 1 185 ? -32.535 -3.219 42.402 1.00 74.62 185 THR A CA 1
ATOM 1356 C C . THR A 1 185 ? -33.810 -2.631 43.016 1.00 74.62 185 THR A C 1
ATOM 1358 O O . THR A 1 185 ? -33.727 -1.542 43.594 1.00 74.62 185 THR A O 1
ATOM 1361 N N . PRO A 1 186 ? -34.983 -3.282 42.917 1.00 65.81 186 PRO A N 1
ATOM 1362 C CA . PRO A 1 186 ? -36.177 -2.799 43.599 1.00 65.81 186 PRO A CA 1
ATOM 1363 C C . PRO A 1 186 ? -35.927 -2.799 45.111 1.00 65.81 186 PRO A C 1
ATOM 1365 O O . PRO A 1 186 ? -35.451 -3.800 45.655 1.00 65.81 186 PRO A O 1
ATOM 1368 N N . ARG A 1 187 ? -36.233 -1.695 45.802 1.00 63.56 187 ARG 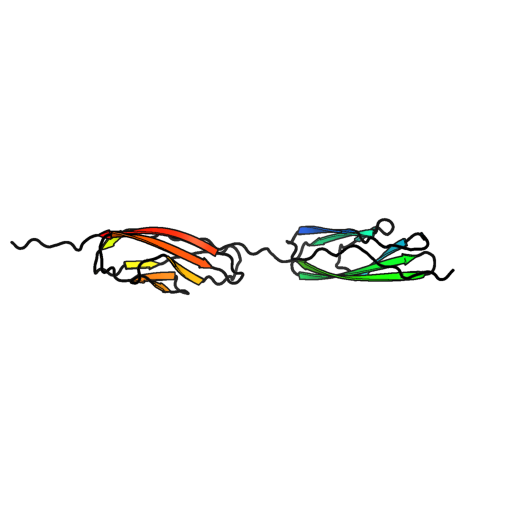A N 1
ATOM 1369 C CA . ARG A 1 187 ? -36.330 -1.724 47.267 1.00 63.56 187 ARG A CA 1
ATOM 1370 C C . ARG A 1 187 ? -37.547 -2.578 47.639 1.00 63.56 187 ARG A C 1
ATOM 1372 O O . ARG A 1 187 ? -38.630 -2.334 47.112 1.00 63.56 187 ARG A O 1
ATOM 1379 N N . ARG A 1 188 ? -37.328 -3.589 48.483 1.00 63.78 188 ARG A N 1
ATOM 1380 C CA . ARG A 1 188 ? -38.395 -4.297 49.205 1.00 63.78 188 ARG A CA 1
ATOM 1381 C C . ARG A 1 188 ? -38.954 -3.416 50.311 1.00 63.78 188 ARG A C 1
ATOM 1383 O O . ARG A 1 188 ? -38.160 -2.617 50.859 1.00 63.78 188 ARG A O 1
#

Mean predicted aligned error: 7.33 Å

Secondary structure (DSSP, 8-state):
-PPPPPEE-PPPP-SEEPTTEEEEEE--EE-TT-PPEEEEEEE--TT-EE-TTT-EEEEEE-S-EEEEEEEEEEETTS-EEEEEEEEEE-PPPPPPEE-S----EEETTSPEEEE--EE-SSTTPPPEEEEEE--TTEEE-TTT-EEEE---S-EEEEEEEEEE-SSS-EEEEEEEEEEEPPPPPPP-

Radius of gyration: 29.99 Å; Cα contacts (8 Å, |Δi|>4): 446; chains: 1; bounding box: 65×32×93 Å

Foldseek 3Di:
DDFDAKDFDDDADDDAAEAFDKDKDFRDIDGPVPFQKFKDWPAWDPQWDADRRGRIIIDGRNDFDKIKTKMWIAGPVGHIDIDIDIYGYDHDFDAKAWPDDDDQEDEAQDKDKDAIDIDGPPPPWQKFKAWPFWDPQWGAHGRRSIIIGHHHDFDWIKTKMWIATPVGHIDIDIHIRGYHYDDDDDDD

Nearest PDB structures (foldseek):
  4m00-assembly1_A  TM=5.063E-01  e=1.784E-10  Staphylococcus aureus subsp. aureus NCTC 8325
  4m03-assembly1_A-2  TM=5.260E-01  e=5.120E-09  Staphylococcus aureus subsp. aureus NCTC 8325
  4m02-assembly1_A  TM=5.405E-01  e=5.154E-06  Staphylococcus aureus subsp. aureus NCTC 8325
  2yrl-assembly1_A  TM=6.176E-01  e=3.653E-03  Homo sapiens
  2c26-assembly1_A  TM=5.175E-01  e=4.038E-03  Acetivibrio thermocellus

Solvent-accessible surface area (backbone atoms only — not comparable to full-atom values): 10929 Å² total; per-residue (Å²): 132,86,88,66,87,52,45,67,73,56,79,76,82,82,69,71,38,45,57,66,37,74,50,73,47,62,52,48,65,52,50,92,88,67,61,66,56,38,37,45,77,79,40,62,55,90,76,49,49,62,40,40,72,74,22,46,30,40,33,68,36,68,56,71,46,79,42,58,38,26,42,33,42,31,38,87,88,70,56,68,27,75,53,72,54,68,46,40,24,39,81,77,86,71,53,35,41,75,74,53,80,84,77,46,67,48,36,35,75,38,77,43,76,42,68,54,41,67,50,56,89,55,86,87,67,58,64,37,34,43,69,78,42,59,57,92,55,54,48,51,37,40,77,73,24,41,32,38,30,50,41,87,60,66,47,76,40,62,34,29,36,35,37,30,42,80,92,65,37,59,29,79,53,74,50,59,36,37,28,36,72,62,87,76,80,79,83,129

pLDDT: mean 91.41, std 10.66, range [41.0, 98.81]

Sequence (188 aa):
MLNRTKRISDTPPSGDLAPGSLLRYDADAIDPEGDVISYSLLSAPAGASIDATTGELTFQTNTVGLYTLSIRALDATGLSAVQGFTVSVAIPNRAPQFTSTPITTTTVGRVYRYTATASDADAGDELRFFLAEGPSWLSVSSVSGIVSGTPTEQGDVPVQLIVRDRAGAEAVQAFVLAVRPRPTTPRR